Protein AF-A0A6P1W010-F1 (afdb_monomer_lite)

pLDDT: mean 90.69, std 9.87, range [39.09, 98.31]

Foldseek 3Di:
DPPDPPAAQAEWEWEWEDDPPLKIKTWTDDPQDIDIDIDNFPVVRVVVVLVVVQVCLVPVLCVPPVRVPYHSVSYDYDYAYEWEWEWEDDPPQWIKTWTDDPVDIDIDIGNAPVVRVVVVLVVVQVCLVPPQCVPRRSVRPHSVRYDYDYDYQLLRVCVNPVVDDLQQLCVLLVHDSVVSVCRNNVVDGDDPNSVVSSVVSVVVVVVVVVPDDDD

Organism: NCBI:txid2666025

Radius of gyration: 21.98 Å; chains: 1; bounding box: 56×29×75 Å

Sequence (215 aa):
MIAEPNIQTMQLAIVLEKDDTDEIAGSVETDSFLLSTVGHSTAEVTENLRLLITDFLEHEGRELDEWRYTSIENIRFTYEYELPIVIERDDSNEIAGSIQTDGFFLSTVAHTTDDVTENLRMLISDFLEHEGRELDEWKYASIENIRFTYEYDVTALFDVFDVLKINSIAELAGLNKSLLRQYASGVKNPSEDQAKKIEAAVHDLGKRLLQVTVA

Structure (mmCIF, N/CA/C/O back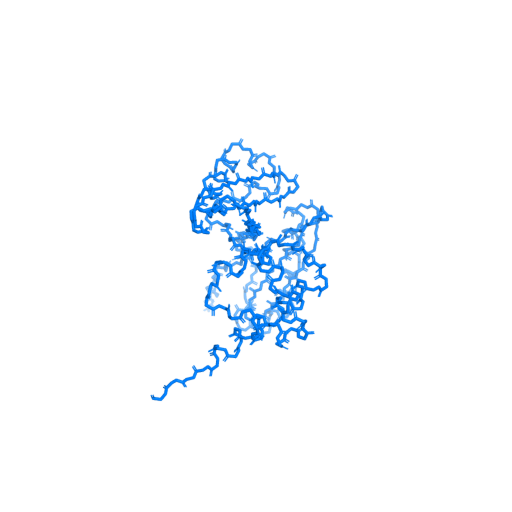bone):
data_AF-A0A6P1W010-F1
#
_entry.id   AF-A0A6P1W010-F1
#
loop_
_atom_site.group_PDB
_atom_site.id
_atom_site.type_symbol
_atom_site.label_atom_id
_atom_site.label_alt_id
_atom_site.label_comp_id
_atom_site.label_asym_id
_atom_site.label_entity_id
_atom_site.label_seq_id
_atom_site.pdbx_PDB_ins_code
_atom_site.Cartn_x
_atom_site.Cartn_y
_atom_site.Cartn_z
_atom_site.occupancy
_atom_site.B_iso_or_equiv
_atom_site.auth_seq_id
_atom_site.auth_comp_id
_atom_site.auth_asym_id
_atom_site.auth_atom_id
_atom_site.pdbx_PDB_model_num
ATOM 1 N N . MET A 1 1 ? 6.679 8.211 -51.936 1.00 39.09 1 MET A N 1
ATOM 2 C CA . MET A 1 1 ? 7.442 8.583 -50.731 1.00 39.09 1 MET A CA 1
ATOM 3 C C . MET A 1 1 ? 6.490 8.371 -49.572 1.00 39.09 1 MET A C 1
ATOM 5 O O . MET A 1 1 ? 5.578 9.168 -49.402 1.00 39.09 1 MET A O 1
ATOM 9 N N . ILE A 1 2 ? 6.562 7.198 -48.946 1.00 47.22 2 ILE A N 1
ATOM 10 C CA . ILE A 1 2 ? 5.744 6.880 -47.771 1.00 47.22 2 ILE A CA 1
ATOM 11 C C . ILE A 1 2 ? 6.380 7.691 -46.643 1.00 47.22 2 ILE A C 1
ATOM 13 O O . ILE A 1 2 ? 7.596 7.619 -46.486 1.00 47.22 2 ILE A O 1
ATOM 17 N N . ALA A 1 3 ? 5.608 8.547 -45.973 1.00 45.59 3 ALA A N 1
ATOM 18 C CA . ALA A 1 3 ? 6.109 9.267 -44.809 1.00 45.59 3 ALA A CA 1
ATOM 19 C C . ALA A 1 3 ? 6.616 8.230 -43.800 1.00 45.59 3 ALA A C 1
ATOM 21 O O . ALA A 1 3 ? 5.918 7.246 -43.551 1.00 45.59 3 ALA A O 1
ATOM 22 N N . GLU A 1 4 ? 7.830 8.412 -43.280 1.00 56.53 4 GLU A N 1
ATOM 23 C CA . GLU A 1 4 ? 8.295 7.596 -42.163 1.00 56.53 4 GLU A CA 1
ATOM 24 C C . GLU A 1 4 ? 7.257 7.726 -41.039 1.00 56.53 4 GLU A C 1
ATOM 26 O O . GLU A 1 4 ? 6.825 8.851 -40.751 1.00 56.53 4 GLU A O 1
ATOM 31 N N . PRO A 1 5 ? 6.768 6.608 -40.473 1.00 60.44 5 PRO A N 1
ATOM 32 C CA . PRO A 1 5 ? 5.827 6.678 -39.370 1.00 60.44 5 PRO A CA 1
ATOM 33 C C . PRO A 1 5 ? 6.463 7.522 -38.267 1.00 60.44 5 PRO A C 1
ATOM 35 O O . PRO A 1 5 ? 7.645 7.370 -37.976 1.00 60.44 5 PRO A O 1
ATOM 38 N N . ASN A 1 6 ? 5.699 8.454 -37.699 1.00 58.94 6 ASN A N 1
ATOM 39 C CA . ASN A 1 6 ? 6.160 9.256 -36.575 1.00 58.94 6 ASN A CA 1
ATOM 40 C C . ASN A 1 6 ? 6.403 8.301 -35.401 1.00 58.94 6 ASN A C 1
ATOM 42 O O . ASN A 1 6 ? 5.449 7.849 -34.771 1.00 58.94 6 ASN A O 1
ATOM 46 N N . ILE A 1 7 ? 7.662 7.921 -35.181 1.00 66.00 7 ILE A N 1
ATOM 47 C CA . ILE A 1 7 ? 8.037 6.966 -34.144 1.00 66.00 7 ILE A CA 1
ATOM 48 C C . ILE A 1 7 ? 7.982 7.709 -32.812 1.00 66.00 7 ILE A C 1
ATOM 50 O O . ILE A 1 7 ? 8.916 8.414 -32.429 1.00 66.00 7 ILE A O 1
ATOM 54 N N . GLN A 1 8 ? 6.838 7.613 -32.145 1.00 75.56 8 GLN A N 1
ATOM 55 C CA . GLN A 1 8 ? 6.631 8.229 -30.847 1.00 75.56 8 GLN A CA 1
ATOM 56 C C . GLN A 1 8 ? 7.389 7.434 -29.780 1.00 75.56 8 GLN A C 1
ATOM 58 O O . GLN A 1 8 ? 7.246 6.218 -29.677 1.00 75.56 8 GLN A O 1
ATOM 63 N N . THR A 1 9 ? 8.185 8.130 -28.968 1.00 85.38 9 THR A N 1
ATOM 64 C CA . THR A 1 9 ? 8.749 7.554 -27.744 1.00 85.38 9 THR A CA 1
ATOM 65 C C . THR A 1 9 ? 7.613 7.209 -26.785 1.00 85.38 9 THR A C 1
ATOM 67 O O . THR A 1 9 ? 6.801 8.082 -26.470 1.00 85.38 9 THR A O 1
ATOM 70 N N . MET A 1 10 ? 7.579 5.971 -26.295 1.00 88.88 10 MET A N 1
ATOM 71 C CA . MET A 1 10 ? 6.605 5.517 -25.299 1.00 88.88 10 MET A CA 1
ATOM 72 C C . MET A 1 10 ? 7.271 5.422 -23.928 1.00 88.88 10 MET A C 1
ATOM 74 O O . MET A 1 10 ? 8.423 4.999 -23.822 1.00 88.88 10 MET A O 1
ATOM 78 N N . GLN A 1 11 ? 6.560 5.841 -22.885 1.00 91.06 11 GLN A N 1
ATOM 79 C CA . GLN A 1 11 ? 6.990 5.657 -21.503 1.00 91.06 11 GLN A CA 1
ATOM 80 C C . GLN A 1 11 ? 6.239 4.474 -20.910 1.00 91.06 11 GLN A C 1
ATOM 82 O O . GLN A 1 11 ? 5.018 4.412 -21.027 1.00 91.06 11 GLN A O 1
ATOM 87 N N . LEU A 1 12 ? 6.976 3.549 -20.305 1.00 92.25 12 LEU A N 1
ATOM 88 C CA . LEU A 1 12 ? 6.415 2.424 -19.570 1.00 92.25 12 LEU A CA 1
ATOM 89 C C . LEU A 1 12 ? 6.917 2.491 -18.134 1.00 92.25 12 LEU A C 1
ATOM 91 O O . LEU A 1 12 ? 8.130 2.513 -17.911 1.00 92.25 12 LEU A O 1
ATOM 95 N N . ALA A 1 13 ? 5.984 2.530 -17.188 1.00 91.69 13 ALA A N 1
ATOM 96 C CA . ALA A 1 13 ? 6.296 2.421 -15.775 1.00 91.69 13 ALA A CA 1
ATOM 97 C C . ALA A 1 13 ? 6.539 0.953 -15.429 1.00 91.69 13 ALA A C 1
ATOM 99 O O . ALA A 1 13 ? 5.699 0.095 -15.698 1.00 91.69 13 ALA A O 1
ATOM 100 N N . ILE A 1 14 ? 7.711 0.682 -14.866 1.00 92.56 14 ILE A N 1
ATOM 101 C CA . ILE A 1 14 ? 8.008 -0.565 -14.180 1.00 92.56 14 ILE A CA 1
ATOM 102 C C . ILE A 1 14 ? 7.654 -0.344 -12.718 1.00 92.56 14 ILE A C 1
ATOM 104 O O . ILE A 1 14 ? 8.327 0.437 -12.041 1.00 92.56 14 ILE A O 1
ATOM 108 N N . VAL A 1 15 ? 6.619 -1.032 -12.252 1.00 90.81 15 VAL A N 1
ATOM 109 C CA . VAL A 1 15 ? 6.294 -1.099 -10.829 1.00 90.81 15 VAL A CA 1
ATOM 110 C C . VAL A 1 15 ? 7.162 -2.184 -10.214 1.00 90.81 15 VAL A C 1
ATOM 112 O O . VAL A 1 15 ? 7.142 -3.329 -10.673 1.00 90.81 15 VAL A O 1
ATOM 115 N N . LEU A 1 16 ? 7.954 -1.802 -9.220 1.00 88.25 16 LEU A N 1
ATOM 116 C CA . LEU A 1 16 ? 8.793 -2.687 -8.430 1.00 88.25 16 LEU A CA 1
ATOM 117 C C . LEU A 1 16 ? 8.148 -2.864 -7.058 1.00 88.25 16 LEU A C 1
ATOM 119 O O . LEU A 1 16 ? 7.996 -1.905 -6.297 1.00 88.25 16 LEU A O 1
ATOM 123 N N . GLU A 1 17 ? 7.795 -4.108 -6.765 1.00 84.12 17 GLU A N 1
ATOM 124 C CA . GLU A 1 17 ? 7.294 -4.555 -5.474 1.00 84.12 17 GLU A CA 1
ATOM 125 C C . GLU A 1 17 ? 8.347 -5.465 -4.850 1.00 84.12 17 GLU A C 1
ATOM 127 O O . GLU A 1 17 ? 8.961 -6.298 -5.525 1.00 84.12 17 GLU A O 1
ATOM 132 N N . LYS A 1 18 ? 8.561 -5.311 -3.550 1.00 70.38 18 LYS A N 1
ATOM 133 C CA . LYS A 1 18 ? 9.479 -6.160 -2.806 1.00 70.38 18 LYS A CA 1
ATOM 134 C C . LYS A 1 18 ? 8.787 -6.657 -1.552 1.00 70.38 18 LYS A C 1
ATOM 136 O O . LYS A 1 18 ? 8.204 -5.860 -0.819 1.00 70.38 18 LYS A O 1
ATOM 141 N N . ASP A 1 19 ? 8.844 -7.963 -1.343 1.00 61.72 19 ASP A N 1
ATOM 142 C CA . ASP A 1 19 ? 8.392 -8.608 -0.116 1.00 61.72 19 ASP A CA 1
ATOM 143 C C . ASP A 1 19 ? 9.600 -9.075 0.718 1.00 61.72 19 ASP A C 1
ATOM 145 O O . ASP A 1 19 ? 10.755 -8.849 0.355 1.00 61.72 19 ASP A O 1
ATOM 149 N N . ASP A 1 20 ? 9.342 -9.726 1.852 1.00 60.00 20 ASP A N 1
ATOM 150 C CA . ASP A 1 20 ? 10.374 -10.183 2.794 1.00 60.00 20 ASP A CA 1
ATOM 151 C C . ASP A 1 20 ? 11.272 -11.332 2.255 1.00 60.00 20 ASP A C 1
ATOM 153 O O . ASP A 1 20 ? 11.993 -11.961 3.037 1.00 60.00 20 ASP A O 1
ATOM 157 N N . THR A 1 21 ? 11.190 -11.706 0.967 1.00 59.31 21 THR A N 1
ATOM 158 C CA . THR A 1 21 ? 11.768 -12.960 0.436 1.00 59.31 21 THR A CA 1
ATOM 159 C C . THR A 1 21 ? 13.069 -12.825 -0.371 1.00 59.31 21 THR A C 1
ATOM 161 O O . THR A 1 21 ? 13.447 -13.779 -1.051 1.00 59.31 21 THR A O 1
ATOM 164 N N . ASP A 1 22 ? 13.803 -11.707 -0.272 1.00 71.19 22 ASP A N 1
ATOM 165 C CA . ASP A 1 22 ? 15.000 -11.388 -1.092 1.00 71.19 22 ASP A CA 1
ATOM 166 C C . ASP A 1 22 ? 14.726 -11.355 -2.626 1.00 71.19 22 ASP A C 1
ATOM 168 O O . ASP A 1 22 ? 15.652 -11.228 -3.438 1.00 71.19 22 ASP A O 1
ATOM 172 N N . GLU A 1 23 ? 13.466 -11.469 -3.059 1.00 83.44 23 GLU A N 1
ATOM 173 C CA . GLU A 1 23 ? 13.037 -11.362 -4.456 1.00 83.44 23 GLU A CA 1
ATOM 174 C C . GLU A 1 23 ? 12.399 -9.993 -4.724 1.00 83.44 23 GLU A C 1
ATOM 176 O O . GLU A 1 23 ? 11.711 -9.415 -3.887 1.00 83.44 23 GLU A O 1
ATOM 181 N N . ILE A 1 24 ? 12.627 -9.465 -5.925 1.00 86.12 24 ILE A N 1
ATOM 182 C CA . ILE A 1 24 ? 11.994 -8.247 -6.427 1.00 86.12 24 ILE A CA 1
ATOM 183 C C . ILE A 1 24 ? 11.013 -8.665 -7.514 1.00 86.12 24 ILE A C 1
ATOM 185 O O . ILE A 1 24 ? 11.415 -9.200 -8.554 1.00 86.12 24 ILE A O 1
ATOM 189 N N . ALA A 1 25 ? 9.731 -8.401 -7.286 1.00 90.56 25 ALA A N 1
ATOM 190 C CA . ALA A 1 25 ? 8.709 -8.503 -8.308 1.00 90.56 25 ALA A CA 1
ATOM 191 C C . ALA A 1 25 ? 8.705 -7.219 -9.143 1.00 90.56 25 ALA A C 1
ATOM 193 O O . ALA A 1 25 ? 8.744 -6.106 -8.624 1.00 90.56 25 ALA A O 1
ATOM 194 N N . GLY A 1 26 ? 8.675 -7.373 -10.461 1.00 93.00 26 GLY A N 1
ATOM 195 C CA . GLY A 1 26 ? 8.537 -6.263 -11.390 1.00 93.00 26 GLY A CA 1
ATOM 196 C C . GLY A 1 26 ? 7.385 -6.498 -12.337 1.00 93.00 26 GLY A C 1
ATOM 197 O O . GLY A 1 26 ? 7.198 -7.612 -12.835 1.00 93.00 26 GLY A O 1
ATOM 198 N N . SER A 1 27 ? 6.643 -5.439 -12.630 1.00 95.62 27 SER A N 1
ATOM 199 C CA . SER A 1 27 ? 5.557 -5.493 -13.595 1.00 95.62 27 SER A CA 1
ATOM 200 C C . SER A 1 27 ? 5.511 -4.260 -14.486 1.00 95.62 27 SER A C 1
ATOM 202 O O . SER A 1 27 ? 5.982 -3.184 -14.122 1.00 95.62 27 SER A O 1
ATOM 204 N N . VAL A 1 28 ? 4.950 -4.441 -15.678 1.00 96.00 28 VAL A N 1
ATOM 205 C CA . VAL A 1 28 ? 4.519 -3.362 -16.564 1.00 96.00 28 VAL A CA 1
ATOM 206 C C . VAL A 1 28 ? 3.074 -3.633 -16.936 1.00 96.00 28 VAL A C 1
ATOM 208 O O . VAL A 1 28 ? 2.772 -4.660 -17.552 1.00 96.00 28 VAL A O 1
ATOM 211 N N . GLU A 1 29 ? 2.198 -2.701 -16.583 1.00 95.25 29 GLU A N 1
ATOM 212 C CA . GLU A 1 29 ? 0.776 -2.745 -16.906 1.00 95.25 29 GLU A CA 1
ATOM 213 C C . GLU A 1 29 ? 0.410 -1.606 -17.862 1.00 95.25 29 GLU A C 1
ATOM 215 O O . GLU A 1 29 ? 0.809 -0.454 -17.688 1.00 95.25 29 GLU A O 1
ATOM 220 N N . THR A 1 30 ? -0.353 -1.943 -18.896 1.00 92.38 30 THR A N 1
ATOM 221 C CA . THR A 1 30 ? -0.958 -1.007 -19.846 1.00 92.38 30 THR A CA 1
ATOM 222 C C . THR A 1 30 ? -2.394 -1.445 -20.131 1.00 92.38 30 THR A C 1
ATOM 224 O O . THR A 1 30 ? -2.780 -2.570 -19.819 1.00 92.38 30 THR A O 1
ATOM 227 N N . ASP A 1 31 ? -3.163 -0.617 -20.842 1.00 90.75 3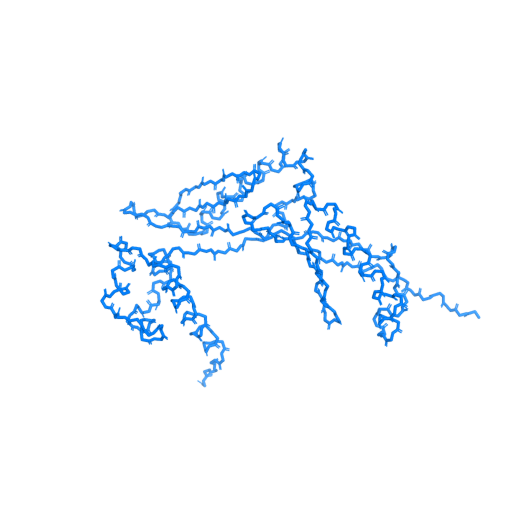1 ASP A N 1
ATOM 228 C CA . ASP A 1 31 ? -4.490 -1.012 -21.343 1.00 90.75 31 ASP A CA 1
ATOM 229 C C . ASP A 1 31 ? -4.441 -2.232 -22.290 1.00 90.75 31 ASP A C 1
ATOM 231 O O . ASP A 1 31 ? -5.459 -2.886 -22.522 1.00 90.75 31 ASP A O 1
ATOM 235 N N . SER A 1 32 ? -3.268 -2.528 -22.866 1.00 92.00 32 SER A N 1
ATOM 236 C CA . SER A 1 32 ? -3.079 -3.574 -23.877 1.00 92.00 32 SER A CA 1
ATOM 237 C C . SER A 1 32 ? -2.489 -4.874 -23.329 1.00 92.00 32 SER A C 1
ATOM 239 O O . SER A 1 32 ? -2.737 -5.936 -23.899 1.00 92.00 32 SER A O 1
ATOM 241 N N . PHE A 1 33 ? -1.685 -4.812 -22.267 1.00 93.12 33 PHE A N 1
ATOM 242 C CA . PHE A 1 33 ? -0.980 -5.972 -21.724 1.00 93.12 33 PHE A CA 1
ATOM 243 C C . PHE A 1 33 ? -0.563 -5.766 -20.267 1.00 93.12 33 PHE A C 1
ATOM 245 O O . PHE A 1 33 ? -0.329 -4.642 -19.826 1.00 93.12 33 PHE A O 1
ATOM 252 N N . LEU A 1 34 ? -0.382 -6.886 -19.570 1.00 96.31 34 LEU A N 1
ATOM 253 C CA . LEU A 1 34 ? 0.272 -6.973 -18.271 1.00 96.31 34 LEU A CA 1
ATOM 254 C C . LEU A 1 34 ? 1.395 -8.004 -18.378 1.00 96.31 34 LEU A C 1
ATOM 256 O O . LEU A 1 34 ? 1.145 -9.165 -18.709 1.00 96.31 34 LEU A O 1
ATOM 260 N N . LEU A 1 35 ? 2.622 -7.579 -18.101 1.00 97.25 35 LEU A N 1
ATOM 261 C CA . LEU A 1 35 ? 3.796 -8.445 -18.051 1.00 97.25 35 LEU A CA 1
ATOM 262 C C . LEU A 1 35 ? 4.424 -8.333 -16.669 1.00 97.25 35 LEU A C 1
ATOM 264 O O . LEU A 1 35 ? 4.544 -7.234 -16.134 1.00 97.25 35 LEU A O 1
ATOM 268 N N . SER A 1 36 ? 4.846 -9.459 -16.103 1.00 96.62 36 SER A N 1
ATOM 269 C CA . SER A 1 36 ? 5.528 -9.490 -14.814 1.00 96.62 36 SER A CA 1
ATOM 270 C C . SER A 1 36 ? 6.652 -10.518 -14.788 1.00 96.62 36 SER A C 1
ATOM 272 O O . SER A 1 36 ? 6.673 -11.480 -15.560 1.00 96.62 36 SER A O 1
ATOM 274 N N . THR A 1 37 ? 7.613 -10.287 -13.901 1.00 96.56 37 THR A N 1
ATOM 275 C CA . THR A 1 37 ? 8.742 -11.178 -13.632 1.00 96.56 37 THR A CA 1
ATOM 276 C C . THR A 1 37 ? 9.187 -11.004 -12.186 1.00 96.56 37 THR A C 1
ATOM 278 O O . THR A 1 37 ? 8.897 -9.990 -11.558 1.00 96.56 37 THR A O 1
ATOM 281 N N . VAL A 1 38 ? 9.940 -11.974 -11.683 1.00 93.19 38 VAL A N 1
ATOM 282 C CA . VAL A 1 38 ? 10.708 -11.855 -10.441 1.00 93.19 38 VAL A CA 1
ATOM 283 C C . VAL A 1 38 ? 12.203 -11.923 -10.752 1.00 93.19 38 VAL A C 1
ATOM 285 O O . VAL A 1 38 ? 12.592 -12.404 -11.824 1.00 93.19 38 VAL A O 1
ATOM 288 N N . GLY A 1 39 ? 13.032 -11.411 -9.852 1.00 91.19 39 GLY A N 1
ATOM 289 C CA . GLY A 1 39 ? 14.489 -11.492 -9.928 1.00 91.19 39 GLY A CA 1
ATOM 290 C C . GLY A 1 39 ? 15.136 -11.080 -8.610 1.00 91.19 39 GLY A C 1
ATOM 291 O O . GLY A 1 39 ? 14.445 -10.697 -7.672 1.00 91.19 39 GLY A O 1
ATOM 292 N N . HIS A 1 40 ? 16.464 -11.123 -8.540 1.00 87.00 40 HIS A N 1
ATOM 293 C CA . HIS A 1 40 ? 17.217 -10.802 -7.318 1.00 87.00 40 HIS A CA 1
ATOM 294 C C . HIS A 1 40 ? 17.856 -9.406 -7.353 1.00 87.00 40 HIS A C 1
ATOM 296 O O . HIS A 1 40 ? 18.605 -9.027 -6.455 1.00 87.00 40 HIS A O 1
ATOM 302 N N . SER A 1 41 ? 17.614 -8.632 -8.416 1.00 85.12 41 SER A N 1
ATOM 303 C CA . SER A 1 41 ? 18.049 -7.238 -8.522 1.00 85.12 41 SER A CA 1
ATOM 304 C C . SER A 1 41 ? 17.164 -6.446 -9.481 1.00 85.12 41 SER A C 1
ATOM 306 O O . SER A 1 41 ? 16.635 -6.994 -10.451 1.00 85.12 41 SER A O 1
ATOM 308 N N . THR A 1 42 ? 17.080 -5.128 -9.283 1.00 86.06 42 THR A N 1
ATOM 309 C CA . THR A 1 42 ? 16.367 -4.222 -10.198 1.00 86.06 42 THR A CA 1
ATOM 310 C C . THR A 1 42 ? 16.894 -4.327 -11.631 1.00 86.06 42 THR A C 1
ATOM 312 O O . THR A 1 42 ? 16.113 -4.289 -12.580 1.00 86.06 42 THR A O 1
ATOM 315 N N . ALA A 1 43 ? 18.206 -4.510 -11.815 1.00 86.75 43 ALA A N 1
ATOM 316 C CA . ALA A 1 43 ? 18.810 -4.672 -13.138 1.00 86.75 43 ALA A CA 1
ATOM 317 C C . ALA A 1 43 ? 18.354 -5.965 -13.836 1.00 86.75 43 ALA A C 1
ATOM 319 O O . ALA A 1 43 ? 18.027 -5.939 -15.022 1.00 86.75 43 ALA A O 1
ATOM 320 N N . GLU A 1 44 ? 18.302 -7.077 -13.100 1.00 91.25 44 GLU A N 1
ATOM 321 C CA . GLU A 1 44 ? 17.814 -8.361 -13.609 1.00 91.25 44 GLU A CA 1
ATOM 322 C C . GLU A 1 44 ? 16.330 -8.289 -13.978 1.00 91.25 44 GLU A C 1
ATOM 324 O O . GLU A 1 44 ? 15.960 -8.641 -15.097 1.00 91.25 44 GLU A O 1
ATOM 329 N N . VAL A 1 45 ? 15.494 -7.764 -13.078 1.00 92.50 45 VAL A N 1
ATOM 330 C CA . VAL A 1 45 ? 14.055 -7.576 -13.315 1.00 92.50 45 VAL A CA 1
ATOM 331 C C . VAL A 1 45 ? 13.813 -6.691 -14.539 1.00 92.50 45 VAL A C 1
ATOM 333 O O . VAL A 1 45 ? 13.000 -7.027 -15.399 1.00 92.50 45 VAL A O 1
ATOM 336 N N . THR A 1 46 ? 14.567 -5.597 -14.666 1.00 91.56 46 THR A N 1
ATOM 337 C CA . THR A 1 46 ? 14.468 -4.683 -15.812 1.00 91.56 46 THR A CA 1
ATOM 338 C C . THR A 1 46 ? 14.837 -5.374 -17.122 1.00 91.56 46 THR A C 1
ATOM 340 O O . THR A 1 46 ? 14.124 -5.208 -18.111 1.00 91.56 46 THR A O 1
ATOM 343 N N . GLU A 1 47 ? 15.916 -6.163 -17.162 1.00 93.69 47 GLU A N 1
ATOM 344 C CA . GLU A 1 47 ? 16.297 -6.876 -18.389 1.00 93.69 47 GLU A CA 1
ATOM 345 C C . GLU A 1 47 ? 15.286 -7.973 -18.738 1.00 93.69 47 GLU A C 1
ATOM 347 O O . GLU A 1 47 ? 14.905 -8.102 -19.903 1.00 93.69 47 GLU A O 1
ATOM 352 N N . ASN A 1 48 ? 14.777 -8.706 -17.745 1.00 96.25 48 ASN A N 1
ATOM 353 C CA . ASN A 1 48 ? 13.726 -9.703 -17.949 1.00 96.25 48 ASN A CA 1
ATOM 354 C C . ASN A 1 48 ? 12.458 -9.062 -18.539 1.00 96.25 48 ASN A C 1
ATOM 356 O O . ASN A 1 48 ? 11.938 -9.545 -19.547 1.00 96.25 48 ASN A O 1
ATOM 360 N N . LEU A 1 49 ? 12.003 -7.930 -17.991 1.00 96.38 49 LEU A N 1
ATOM 361 C CA . LEU A 1 49 ? 10.877 -7.171 -18.549 1.00 96.38 49 LEU A CA 1
ATOM 362 C C . LEU A 1 49 ? 11.182 -6.640 -19.952 1.00 96.38 49 LEU A C 1
ATOM 364 O O . LEU A 1 49 ? 10.325 -6.707 -20.831 1.00 96.38 49 LEU A O 1
ATOM 368 N N . ARG A 1 50 ? 12.407 -6.167 -20.211 1.00 95.62 50 ARG A N 1
ATOM 369 C CA . ARG A 1 50 ? 12.825 -5.715 -21.547 1.00 9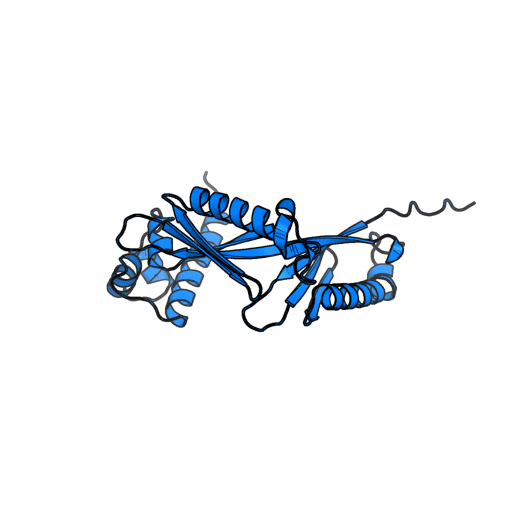5.62 50 ARG A CA 1
ATOM 370 C C . ARG A 1 50 ? 12.713 -6.836 -22.581 1.00 95.62 50 ARG A C 1
ATOM 372 O O . ARG A 1 50 ? 12.263 -6.580 -23.700 1.00 95.62 50 ARG A O 1
ATOM 379 N N . LEU A 1 51 ? 13.091 -8.063 -22.217 1.00 97.06 51 LEU A N 1
ATOM 380 C CA . LEU A 1 51 ? 12.959 -9.244 -23.074 1.00 97.06 51 LEU A CA 1
ATOM 381 C C . LEU A 1 51 ? 11.489 -9.600 -23.323 1.00 97.06 51 LEU A C 1
ATOM 383 O O . LEU A 1 51 ? 11.112 -9.783 -24.479 1.00 97.06 51 LEU A O 1
ATOM 387 N N . LEU A 1 52 ? 10.655 -9.624 -22.279 1.00 97.50 52 LEU A N 1
ATOM 388 C CA . LEU A 1 52 ? 9.216 -9.897 -22.406 1.00 97.50 52 LEU A CA 1
ATOM 389 C C . LEU A 1 52 ? 8.507 -8.856 -23.286 1.00 97.50 52 LEU A C 1
ATOM 391 O O . LEU A 1 52 ? 7.717 -9.207 -24.158 1.00 97.50 52 LEU A O 1
ATOM 395 N N . ILE A 1 53 ? 8.828 -7.573 -23.112 1.00 96.69 53 ILE A N 1
ATOM 396 C CA . ILE A 1 53 ? 8.267 -6.488 -23.927 1.00 96.69 53 ILE A CA 1
ATOM 397 C C . ILE A 1 53 ? 8.757 -6.589 -25.370 1.00 96.69 53 ILE A C 1
ATOM 399 O O . ILE A 1 53 ? 7.986 -6.356 -26.295 1.00 96.69 53 ILE A O 1
ATOM 403 N N . THR A 1 54 ? 10.025 -6.942 -25.587 1.00 96.38 54 THR A N 1
ATOM 404 C CA . THR A 1 54 ? 10.548 -7.155 -26.944 1.00 96.38 54 THR A CA 1
ATOM 405 C C . THR A 1 54 ? 9.775 -8.266 -27.648 1.00 96.38 54 THR A C 1
ATOM 407 O O . THR A 1 54 ? 9.318 -8.057 -28.771 1.00 96.38 54 THR A O 1
ATOM 410 N N . ASP A 1 55 ? 9.558 -9.398 -26.974 1.00 97.31 55 ASP A N 1
ATOM 411 C CA . ASP A 1 55 ? 8.772 -10.511 -27.513 1.00 97.31 55 ASP A CA 1
ATOM 412 C C . ASP A 1 55 ? 7.330 -10.087 -27.835 1.00 97.31 55 ASP A C 1
ATOM 414 O O . ASP A 1 55 ? 6.847 -10.329 -28.944 1.00 97.31 55 ASP A O 1
ATOM 418 N N . PHE A 1 56 ? 6.679 -9.347 -26.930 1.00 96.19 56 PHE A N 1
ATOM 419 C CA . PHE A 1 56 ? 5.355 -8.768 -27.170 1.00 96.19 56 PHE A CA 1
ATOM 420 C C . PHE A 1 56 ? 5.331 -7.862 -28.412 1.00 96.19 56 PHE A C 1
ATOM 422 O O . PHE A 1 56 ? 4.486 -8.041 -29.291 1.00 96.19 56 PHE A O 1
ATOM 429 N N . LEU A 1 57 ? 6.262 -6.908 -28.526 1.00 94.31 57 LEU A N 1
ATOM 430 C CA . LEU A 1 57 ? 6.329 -5.962 -29.649 1.00 94.31 57 LEU A CA 1
ATOM 431 C C . LEU A 1 57 ? 6.598 -6.648 -30.993 1.00 94.31 57 LEU A C 1
ATOM 433 O O . LEU A 1 57 ? 6.180 -6.153 -32.043 1.00 94.31 57 LEU A O 1
ATOM 437 N N . GLU A 1 58 ? 7.335 -7.757 -30.988 1.00 94.50 58 GLU A N 1
ATOM 438 C CA . GLU A 1 58 ? 7.645 -8.526 -32.193 1.00 94.50 58 GLU A CA 1
ATOM 439 C C . GLU A 1 58 ? 6.487 -9.422 -32.643 1.00 94.50 58 GLU A C 1
ATOM 441 O O . GLU A 1 58 ? 6.390 -9.712 -33.839 1.00 94.50 58 GLU A O 1
ATOM 446 N N . HIS A 1 59 ? 5.574 -9.768 -31.732 1.00 94.62 59 HIS A N 1
ATOM 447 C CA . HIS A 1 59 ? 4.439 -10.650 -31.987 1.00 94.62 59 HIS A CA 1
ATOM 448 C C . HIS A 1 59 ? 3.099 -9.926 -31.790 1.00 94.62 59 HIS A C 1
ATOM 450 O O . HIS A 1 59 ? 2.621 -9.256 -32.705 1.00 94.62 59 HIS A O 1
ATOM 456 N N . GLU A 1 60 ? 2.480 -10.051 -30.615 1.00 94.75 60 GLU A N 1
ATOM 457 C CA . GLU A 1 60 ? 1.114 -9.582 -30.333 1.00 94.75 60 GLU A CA 1
ATOM 458 C C . GLU A 1 60 ? 0.935 -8.076 -30.577 1.00 94.75 60 GLU A C 1
ATOM 460 O O . GLU A 1 60 ? -0.061 -7.648 -31.167 1.00 94.75 60 GLU A O 1
ATOM 465 N N . GLY A 1 61 ? 1.941 -7.270 -30.235 1.00 89.62 61 GLY A N 1
ATOM 466 C CA . GLY A 1 61 ? 1.939 -5.825 -30.443 1.00 89.62 61 GLY A CA 1
ATOM 467 C C . GLY A 1 61 ? 1.842 -5.408 -31.915 1.00 89.62 61 GLY A C 1
ATOM 468 O O . GLY A 1 61 ? 1.343 -4.322 -32.208 1.00 89.62 61 GLY A O 1
ATOM 469 N N . ARG A 1 62 ? 2.235 -6.262 -32.874 1.00 91.69 62 ARG A N 1
ATOM 470 C CA . ARG A 1 62 ? 2.112 -5.970 -34.321 1.00 91.69 62 ARG A CA 1
ATOM 471 C C . ARG A 1 62 ? 0.664 -5.900 -34.802 1.00 91.69 62 ARG A C 1
ATOM 473 O O . ARG A 1 62 ? 0.381 -5.237 -35.809 1.00 91.69 62 ARG A O 1
ATOM 480 N N . GLU A 1 63 ? -0.241 -6.553 -34.083 1.00 93.12 63 GLU A N 1
ATOM 481 C CA . GLU A 1 63 ? -1.672 -6.570 -34.387 1.00 93.12 63 GLU A CA 1
ATOM 482 C C . GLU A 1 63 ? -2.425 -5.381 -33.770 1.00 93.12 63 GLU A C 1
ATOM 484 O O . GLU A 1 63 ? -3.541 -5.078 -34.195 1.00 93.12 63 GLU A O 1
ATOM 489 N N . LEU A 1 64 ? -1.811 -4.662 -32.825 1.00 90.19 64 LEU A N 1
ATOM 490 C CA . LEU A 1 64 ? -2.411 -3.523 -32.132 1.00 90.19 64 LEU A CA 1
ATOM 491 C C . LEU A 1 64 ? -1.960 -2.206 -32.769 1.00 90.19 64 LEU A C 1
ATOM 493 O O . LEU A 1 64 ? -0.766 -1.935 -32.864 1.00 90.19 64 LEU A O 1
ATOM 497 N N . ASP A 1 65 ? -2.904 -1.356 -33.184 1.00 89.00 65 ASP A N 1
ATOM 498 C CA . ASP A 1 65 ? -2.588 -0.101 -33.887 1.00 89.00 65 ASP A CA 1
ATOM 499 C C . ASP A 1 65 ? -1.658 0.826 -33.084 1.00 89.00 65 ASP A C 1
ATOM 501 O O . ASP A 1 65 ? -0.811 1.496 -33.675 1.00 89.00 65 ASP A O 1
ATOM 505 N N . GLU A 1 66 ? -1.780 0.823 -31.753 1.00 88.94 66 GLU A N 1
ATOM 506 C CA . GLU A 1 66 ? -0.914 1.571 -30.833 1.00 88.94 66 GLU A CA 1
ATOM 507 C C . GLU A 1 66 ? 0.546 1.086 -30.865 1.00 88.94 66 GLU A C 1
ATOM 509 O O . GLU A 1 66 ? 1.470 1.897 -30.865 1.00 88.94 66 GLU A O 1
ATOM 514 N N . TRP A 1 67 ? 0.762 -0.230 -30.938 1.00 90.94 67 TRP A N 1
ATOM 515 C CA . TRP A 1 67 ? 2.074 -0.860 -30.745 1.00 90.94 67 TRP A CA 1
ATOM 516 C C . TRP A 1 67 ? 2.740 -1.306 -32.049 1.00 90.94 67 TRP A C 1
ATOM 518 O O . TRP A 1 67 ? 3.942 -1.577 -32.072 1.00 90.94 67 TRP A O 1
ATOM 528 N N . ARG A 1 68 ? 1.991 -1.337 -33.160 1.00 89.50 68 ARG A N 1
ATOM 529 C CA . ARG A 1 68 ? 2.392 -1.974 -34.425 1.00 89.50 68 ARG A CA 1
ATOM 530 C C . ARG A 1 68 ? 3.757 -1.537 -34.947 1.00 89.50 68 ARG A C 1
ATOM 532 O O . ARG A 1 68 ? 4.473 -2.345 -35.547 1.00 89.50 68 ARG A O 1
ATOM 539 N N . TYR A 1 69 ? 4.111 -0.270 -34.754 1.00 88.81 69 TYR A N 1
ATOM 540 C CA . TYR A 1 69 ? 5.354 0.324 -35.257 1.00 88.81 69 TYR A CA 1
ATOM 541 C C . TYR A 1 69 ? 6.367 0.650 -34.156 1.00 88.81 69 TYR A C 1
ATOM 543 O O . TYR A 1 69 ? 7.435 1.185 -34.455 1.00 88.81 69 TYR A O 1
ATOM 551 N N . THR A 1 70 ? 6.060 0.309 -32.908 1.00 89.00 70 THR A N 1
ATOM 552 C CA . THR A 1 70 ? 6.945 0.545 -31.771 1.00 89.00 70 THR A CA 1
ATOM 553 C C . THR A 1 70 ? 8.098 -0.457 -31.789 1.00 89.00 70 THR A C 1
ATOM 555 O O . THR A 1 70 ? 7.965 -1.605 -32.218 1.00 89.00 70 THR A O 1
ATOM 558 N N . SER A 1 71 ? 9.270 -0.008 -31.348 1.00 89.94 71 SER A N 1
ATOM 559 C CA . SER A 1 71 ? 10.415 -0.875 -31.069 1.00 89.94 71 SER A CA 1
ATOM 560 C C . SER A 1 71 ? 10.938 -0.585 -29.671 1.00 89.94 71 SER A C 1
ATOM 562 O O . SER A 1 71 ? 10.734 0.513 -29.149 1.00 89.94 71 SER A O 1
ATOM 564 N N . ILE A 1 72 ? 11.647 -1.551 -29.090 1.00 91.25 72 ILE A N 1
ATOM 565 C CA . ILE A 1 72 ? 12.181 -1.437 -27.730 1.00 91.25 72 ILE A CA 1
ATOM 566 C C . ILE A 1 72 ? 13.098 -0.215 -27.549 1.00 91.25 72 ILE A C 1
ATOM 568 O O . ILE A 1 72 ? 13.077 0.424 -26.506 1.00 91.25 72 ILE A O 1
ATOM 572 N N . GLU A 1 73 ? 13.817 0.199 -28.597 1.00 91.19 73 GLU A N 1
ATOM 573 C CA . GLU A 1 73 ? 14.682 1.392 -28.589 1.00 91.19 73 GLU A CA 1
ATOM 574 C C . GLU A 1 73 ? 13.908 2.711 -28.387 1.00 91.19 73 GLU A C 1
ATOM 576 O O . GLU A 1 73 ? 14.466 3.728 -27.953 1.00 91.19 73 GLU A O 1
ATOM 581 N N . ASN A 1 74 ? 12.607 2.701 -28.684 1.00 90.38 74 ASN A N 1
ATOM 582 C CA . ASN A 1 74 ? 11.700 3.835 -28.503 1.00 90.38 74 ASN A CA 1
ATOM 583 C C . ASN A 1 74 ? 10.940 3.779 -27.177 1.00 90.38 74 ASN A C 1
ATOM 585 O O . ASN A 1 74 ? 10.160 4.685 -26.885 1.00 90.38 74 ASN A O 1
ATOM 589 N N . ILE A 1 75 ? 11.176 2.751 -26.365 1.00 91.38 75 ILE A N 1
ATOM 590 C CA . ILE A 1 75 ? 10.630 2.668 -25.019 1.00 91.38 75 ILE A CA 1
ATOM 591 C C . ILE A 1 75 ? 11.588 3.364 -24.056 1.00 91.38 75 ILE A C 1
ATOM 593 O O . ILE A 1 75 ? 12.818 3.286 -24.155 1.00 91.38 75 ILE A O 1
ATOM 597 N N . ARG A 1 76 ? 11.013 4.126 -23.134 1.00 91.62 76 ARG A N 1
ATOM 598 C CA . ARG A 1 76 ? 11.699 4.685 -21.976 1.00 91.62 76 ARG A CA 1
ATOM 599 C C . ARG A 1 76 ? 11.051 4.094 -20.740 1.00 91.62 76 ARG A C 1
ATOM 601 O O . ARG A 1 76 ? 9.861 4.293 -20.523 1.00 91.62 76 ARG A O 1
ATOM 608 N N . PHE A 1 77 ? 11.841 3.378 -19.955 1.00 90.06 77 PHE A N 1
ATOM 609 C CA . PHE A 1 77 ? 11.387 2.872 -18.672 1.00 90.06 77 PHE A CA 1
ATOM 610 C C . PHE A 1 77 ? 11.453 3.977 -17.625 1.00 90.06 77 PHE A C 1
ATOM 612 O O . PHE A 1 77 ? 12.466 4.673 -17.505 1.00 90.06 77 PHE A O 1
ATOM 619 N N . THR A 1 78 ? 10.363 4.128 -16.888 1.00 89.25 78 THR A N 1
ATOM 620 C CA . THR A 1 78 ? 10.329 4.817 -15.600 1.00 89.25 78 THR A CA 1
ATOM 621 C C . THR A 1 78 ? 10.180 3.763 -14.512 1.00 89.25 78 THR A C 1
ATOM 623 O O . THR A 1 78 ? 9.638 2.694 -14.767 1.00 89.25 78 THR A O 1
ATOM 626 N N . TYR A 1 79 ? 10.687 4.042 -13.316 1.00 87.56 79 TYR A N 1
ATOM 627 C CA . TYR A 1 79 ? 10.596 3.122 -12.184 1.00 87.56 79 TYR A CA 1
ATOM 628 C C . TYR A 1 79 ? 9.644 3.710 -11.159 1.00 87.56 79 TYR A C 1
ATOM 630 O O . TYR A 1 79 ? 9.767 4.895 -10.841 1.00 87.56 79 TYR A O 1
ATOM 638 N N . GLU A 1 80 ? 8.730 2.892 -10.667 1.00 89.50 80 GLU A N 1
ATOM 639 C CA . GLU A 1 80 ? 7.855 3.191 -9.543 1.00 89.50 80 GLU A CA 1
ATOM 640 C C . GLU A 1 80 ? 8.113 2.147 -8.462 1.00 89.50 80 GLU A C 1
ATOM 642 O O . GLU A 1 80 ? 8.205 0.957 -8.750 1.00 89.50 80 GLU A O 1
ATOM 647 N N . TYR A 1 81 ? 8.276 2.602 -7.228 1.00 88.12 81 TYR A N 1
ATOM 648 C CA . TYR A 1 81 ? 8.532 1.751 -6.073 1.00 88.12 81 TYR A CA 1
ATOM 649 C C . TYR A 1 81 ? 7.330 1.835 -5.146 1.00 88.12 81 TYR A C 1
ATOM 651 O O . TYR A 1 81 ? 6.954 2.941 -4.747 1.00 88.12 81 TYR A O 1
ATOM 659 N N . GLU A 1 82 ? 6.751 0.698 -4.777 1.00 89.88 82 GLU A N 1
ATOM 660 C CA . GLU A 1 82 ? 5.714 0.658 -3.747 1.00 89.88 82 GLU A CA 1
ATOM 661 C C . GLU A 1 82 ? 6.326 0.275 -2.404 1.00 89.88 82 GLU A C 1
ATOM 663 O O . GLU A 1 82 ? 6.919 -0.793 -2.271 1.00 89.88 82 GLU A O 1
ATOM 668 N N . LEU A 1 83 ? 6.199 1.158 -1.409 1.00 91.25 83 LEU A N 1
ATOM 669 C CA . LEU A 1 83 ? 6.687 0.903 -0.054 1.00 91.25 83 LEU A CA 1
ATOM 670 C C . LEU A 1 83 ? 5.534 0.922 0.948 1.00 91.25 83 LEU A C 1
ATOM 672 O O . LEU A 1 83 ? 4.914 1.981 1.119 1.00 91.25 83 LEU A O 1
ATOM 676 N N . PRO A 1 84 ? 5.261 -0.204 1.631 1.00 93.31 84 PRO A N 1
ATOM 677 C CA . PRO A 1 84 ? 4.263 -0.239 2.681 1.00 93.31 84 PRO A CA 1
ATOM 678 C C . PRO A 1 84 ? 4.776 0.503 3.909 1.00 93.31 84 PRO A C 1
ATOM 680 O O . PRO A 1 84 ? 5.828 0.194 4.470 1.00 93.31 84 PRO A O 1
ATOM 683 N N . ILE A 1 85 ? 4.003 1.497 4.336 1.00 96.38 85 ILE A N 1
ATOM 684 C CA . ILE A 1 85 ? 4.120 2.075 5.664 1.00 96.38 85 ILE A CA 1
ATOM 685 C C . ILE A 1 85 ? 3.239 1.249 6.590 1.00 96.38 85 ILE A C 1
ATOM 687 O O . ILE A 1 85 ? 2.011 1.273 6.474 1.00 96.38 85 ILE A O 1
ATOM 691 N N . VAL A 1 86 ? 3.868 0.562 7.537 1.00 96.19 86 VAL A N 1
ATOM 692 C CA . VAL A 1 86 ? 3.164 -0.106 8.628 1.00 96.19 86 VAL A CA 1
ATOM 693 C C . VAL A 1 86 ? 2.832 0.943 9.678 1.00 96.19 86 VAL A C 1
ATOM 695 O O . VAL A 1 86 ? 3.720 1.550 10.273 1.00 96.19 86 VAL A O 1
ATOM 698 N N . ILE A 1 87 ? 1.542 1.182 9.872 1.00 96.50 87 ILE A N 1
ATOM 699 C CA . ILE A 1 87 ? 0.979 2.112 10.838 1.00 96.50 87 ILE A CA 1
ATOM 700 C C . ILE A 1 87 ? 0.518 1.324 12.060 1.00 96.50 87 ILE A C 1
ATOM 702 O O . ILE A 1 87 ? -0.402 0.501 11.988 1.00 96.50 87 ILE A O 1
ATOM 706 N N . GLU A 1 88 ? 1.124 1.639 13.196 1.00 94.12 88 GLU A N 1
ATOM 707 C CA . GLU A 1 88 ? 0.832 1.016 14.479 1.00 94.12 88 GLU A CA 1
ATOM 708 C C . GLU A 1 88 ? 0.374 2.055 15.496 1.00 94.12 88 GLU A C 1
ATOM 710 O O . GLU A 1 88 ? 0.738 3.237 15.435 1.00 94.12 88 GLU A O 1
ATOM 715 N N . ARG A 1 89 ? -0.423 1.605 16.465 1.00 86.38 89 ARG A N 1
ATOM 716 C CA . ARG A 1 89 ? -0.823 2.448 17.590 1.00 86.38 89 ARG A CA 1
ATOM 717 C C . ARG A 1 89 ? -0.513 1.782 18.917 1.00 86.38 89 ARG A C 1
ATOM 719 O O . ARG A 1 89 ? -0.942 0.658 19.172 1.00 86.38 89 ARG A O 1
ATOM 726 N N . ASP A 1 90 ? 0.159 2.529 19.787 1.00 71.94 90 ASP A N 1
ATOM 727 C CA . ASP A 1 90 ? 0.429 2.131 21.164 1.00 71.94 90 ASP A CA 1
ATOM 728 C C . ASP A 1 90 ? -0.450 2.896 22.177 1.00 71.94 90 ASP A C 1
ATOM 730 O O . ASP A 1 90 ? -1.296 3.730 21.832 1.00 71.94 90 ASP A O 1
ATOM 734 N N . ASP A 1 91 ? -0.252 2.606 23.465 1.00 69.94 91 ASP A N 1
ATOM 735 C CA . ASP A 1 91 ? -0.988 3.234 24.569 1.00 69.94 91 ASP A CA 1
ATOM 736 C C . ASP A 1 91 ? -0.680 4.743 24.739 1.00 69.94 91 ASP A C 1
ATOM 738 O O . ASP A 1 91 ? -1.318 5.415 25.558 1.00 69.94 91 ASP A O 1
ATOM 742 N N . SER A 1 92 ? 0.289 5.295 23.997 1.00 67.75 92 SER A N 1
ATOM 743 C CA . SER A 1 92 ? 0.851 6.639 24.196 1.00 67.75 92 SER A CA 1
ATOM 744 C C . SER A 1 92 ? 0.090 7.748 23.458 1.00 67.75 92 SER A C 1
ATOM 746 O O . SER A 1 92 ? 0.480 8.913 23.535 1.00 67.75 92 SER A O 1
ATOM 748 N N . ASN A 1 93 ? -1.030 7.426 22.797 1.00 72.81 93 ASN A N 1
ATOM 749 C CA . ASN A 1 93 ? -1.822 8.356 21.974 1.00 72.81 93 ASN A CA 1
ATOM 750 C C . ASN A 1 93 ? -1.031 8.956 20.789 1.00 72.81 93 ASN A C 1
ATOM 752 O O . ASN A 1 93 ? -1.422 9.985 20.233 1.00 72.81 93 ASN A O 1
ATOM 756 N N . GLU A 1 94 ? 0.061 8.303 20.400 1.00 86.50 94 GLU A N 1
ATOM 757 C CA . GLU A 1 94 ? 0.850 8.590 19.204 1.00 86.50 94 GLU A CA 1
ATOM 758 C C . GLU A 1 94 ? 0.613 7.490 18.163 1.00 86.50 94 GLU A C 1
ATOM 760 O O . GLU A 1 94 ? 0.142 6.395 18.478 1.00 86.50 94 GLU A O 1
ATOM 765 N N . ILE A 1 95 ? 0.892 7.814 16.905 1.00 91.81 95 ILE A N 1
ATOM 766 C CA . ILE A 1 95 ? 0.878 6.880 15.786 1.00 91.81 95 ILE A CA 1
ATOM 767 C C . ILE A 1 95 ? 2.333 6.607 15.430 1.00 91.81 95 ILE A C 1
ATOM 769 O O . ILE A 1 95 ? 3.084 7.537 15.123 1.00 91.81 95 ILE A O 1
ATOM 773 N N . ALA A 1 96 ? 2.722 5.339 15.475 1.00 95.12 96 ALA A N 1
ATOM 774 C CA . ALA A 1 96 ? 4.003 4.888 14.968 1.00 95.12 96 ALA A CA 1
ATOM 775 C C . ALA A 1 96 ? 3.860 4.517 13.491 1.00 95.12 96 ALA A C 1
ATOM 777 O O . ALA A 1 96 ? 2.840 3.974 13.067 1.00 95.12 96 ALA A O 1
ATOM 778 N N . GLY A 1 97 ? 4.887 4.822 12.708 1.00 96.25 97 GLY A N 1
ATOM 779 C CA . GLY A 1 97 ? 5.001 4.353 11.337 1.00 96.25 97 GLY A CA 1
ATOM 780 C C . GLY A 1 97 ? 6.379 3.802 11.069 1.00 96.25 97 GLY A C 1
ATOM 781 O O . GLY A 1 97 ? 7.375 4.399 11.490 1.00 96.25 97 GLY A O 1
ATOM 782 N N . SER A 1 98 ? 6.442 2.697 10.344 1.00 96.94 98 SER A N 1
ATOM 783 C CA . SER A 1 98 ? 7.698 2.106 9.913 1.00 96.94 98 SER A CA 1
ATOM 784 C C . SER A 1 98 ? 7.645 1.669 8.457 1.00 96.94 98 SER A C 1
ATOM 786 O O . SER A 1 98 ? 6.587 1.380 7.905 1.00 96.94 98 SER A O 1
ATOM 788 N N . ILE A 1 99 ? 8.818 1.654 7.838 1.00 95.06 99 ILE A N 1
ATOM 789 C CA . ILE A 1 99 ? 9.068 1.020 6.550 1.00 95.06 99 ILE A CA 1
ATOM 790 C C . ILE A 1 99 ? 10.219 0.057 6.782 1.00 95.06 99 ILE A C 1
ATOM 792 O O . ILE A 1 99 ? 11.282 0.451 7.279 1.00 95.06 99 ILE A O 1
ATOM 796 N N . GLN A 1 100 ? 9.996 -1.197 6.420 1.00 91.38 100 GLN A N 1
ATOM 797 C CA . GLN A 1 100 ? 10.996 -2.243 6.489 1.00 91.38 100 GLN A CA 1
ATOM 798 C C . GLN A 1 100 ? 11.262 -2.767 5.082 1.00 91.38 100 GLN A C 1
ATOM 800 O O . GLN A 1 100 ? 10.343 -3.114 4.352 1.00 91.38 100 GLN A O 1
ATOM 805 N N . THR A 1 101 ? 12.536 -2.794 4.716 1.00 84.31 101 THR A N 1
ATOM 806 C CA . THR A 1 101 ? 13.058 -3.421 3.499 1.00 84.31 101 THR A CA 1
ATOM 807 C C . THR A 1 101 ? 14.317 -4.202 3.884 1.00 84.31 101 THR A C 1
ATOM 809 O O . THR A 1 101 ? 14.863 -3.990 4.971 1.00 84.31 101 THR A O 1
ATOM 812 N N . ASP A 1 102 ? 14.852 -5.042 2.997 1.00 74.38 102 ASP A N 1
ATOM 813 C CA . ASP A 1 102 ? 16.144 -5.702 3.268 1.00 74.38 102 ASP A CA 1
ATOM 814 C C . ASP A 1 102 ? 17.311 -4.706 3.379 1.00 74.38 102 ASP A C 1
ATOM 816 O O . ASP A 1 102 ? 18.332 -4.997 4.005 1.00 74.38 102 ASP A O 1
ATOM 820 N N . GLY A 1 103 ? 17.178 -3.526 2.761 1.00 76.69 103 GLY A N 1
ATOM 821 C CA . GLY A 1 103 ? 18.225 -2.504 2.725 1.00 76.69 103 GLY A CA 1
ATOM 822 C C . GLY A 1 103 ? 18.201 -1.554 3.920 1.00 76.69 103 GLY A C 1
ATOM 823 O O . GLY A 1 103 ? 19.250 -1.061 4.334 1.00 76.69 103 GLY A O 1
ATOM 824 N N . PHE A 1 104 ? 17.021 -1.286 4.479 1.00 86.88 104 PHE A N 1
ATOM 825 C CA . PHE A 1 104 ? 16.861 -0.346 5.582 1.00 86.88 104 PHE A CA 1
ATOM 826 C C . PHE A 1 104 ? 15.598 -0.600 6.402 1.00 86.88 104 PHE A C 1
ATOM 828 O O . PHE A 1 104 ? 14.575 -1.074 5.909 1.00 86.88 104 PHE A O 1
ATOM 835 N N . PHE A 1 105 ? 15.662 -0.166 7.658 1.00 93.44 105 PHE A N 1
ATOM 836 C CA . PHE A 1 105 ? 14.512 -0.017 8.536 1.00 93.44 105 PHE A CA 1
ATOM 837 C C . PHE A 1 105 ? 14.435 1.438 8.990 1.00 93.44 105 PHE A C 1
ATOM 839 O O . PHE A 1 105 ? 15.361 1.944 9.631 1.00 93.44 105 PHE A O 1
ATOM 846 N N . LEU A 1 106 ? 13.335 2.106 8.657 1.00 96.06 106 LEU A N 1
ATOM 847 C CA . LEU A 1 106 ? 13.073 3.485 9.052 1.00 96.06 106 LEU A CA 1
ATOM 848 C C . LEU A 1 106 ? 11.785 3.526 9.862 1.00 96.06 106 LEU A C 1
ATOM 850 O O . LEU A 1 106 ? 10.790 2.914 9.489 1.00 96.06 106 LEU A O 1
ATOM 854 N N . SER A 1 107 ? 11.800 4.260 10.969 1.00 97.06 107 SER A N 1
ATOM 855 C CA . SER A 1 107 ? 10.639 4.397 11.845 1.00 97.06 107 SER A CA 1
ATOM 856 C C . SER A 1 107 ? 10.512 5.813 12.376 1.00 97.06 107 SER A C 1
ATOM 858 O O . SER A 1 107 ? 11.516 6.480 12.638 1.00 97.06 107 SER A O 1
ATOM 860 N N . THR A 1 108 ? 9.281 6.244 12.606 1.00 97.31 108 THR A N 1
ATOM 861 C CA . THR A 1 108 ? 8.960 7.535 13.210 1.00 97.31 108 THR A CA 1
ATOM 862 C C . THR A 1 108 ? 7.700 7.428 14.063 1.00 97.31 108 THR A C 1
ATOM 864 O O . THR A 1 108 ? 6.953 6.454 13.973 1.00 97.31 108 THR A O 1
ATOM 867 N N . VAL A 1 109 ? 7.461 8.443 14.885 1.00 95.62 109 VAL A N 1
ATOM 868 C CA . VAL A 1 109 ? 6.209 8.626 15.621 1.00 95.62 109 VAL A CA 1
ATOM 869 C C . VAL A 1 109 ? 5.680 10.025 15.348 1.00 95.62 109 VAL A C 1
ATOM 871 O O . VAL A 1 109 ? 6.453 10.981 15.236 1.00 95.62 109 VAL A O 1
ATOM 874 N N . ALA A 1 110 ? 4.365 10.154 15.213 1.00 94.50 110 ALA A N 1
ATOM 875 C CA . ALA A 1 110 ? 3.699 11.442 15.084 1.00 94.50 110 ALA A CA 1
ATOM 876 C C . ALA A 1 110 ? 2.252 11.369 15.591 1.00 94.50 110 ALA A C 1
ATOM 878 O O . ALA A 1 110 ? 1.813 10.364 16.145 1.00 94.50 110 ALA A O 1
ATOM 879 N N . HIS A 1 111 ? 1.492 12.450 15.423 1.00 90.88 111 HIS A N 1
ATOM 880 C CA . HIS A 1 111 ? 0.096 12.510 15.867 1.00 90.88 111 HIS A CA 1
ATOM 881 C C . HIS A 1 111 ? -0.910 12.124 14.778 1.00 90.88 111 HIS A C 1
ATOM 883 O O . HIS A 1 111 ? -2.064 11.844 15.095 1.00 90.88 111 HIS A O 1
ATOM 889 N N . THR A 1 112 ? -0.497 12.120 13.509 1.00 92.31 112 THR A N 1
ATOM 890 C CA . THR A 1 112 ? -1.350 11.775 12.366 1.00 92.31 112 THR A CA 1
ATOM 891 C C . THR A 1 112 ? -0.601 10.878 11.383 1.00 92.31 112 THR A C 1
ATOM 893 O O . THR A 1 112 ? 0.629 10.905 11.319 1.00 92.31 112 THR A O 1
ATOM 896 N N . THR A 1 113 ? -1.336 10.093 10.589 1.00 94.00 113 THR A N 1
ATOM 897 C CA . THR A 1 113 ? -0.751 9.278 9.511 1.00 94.00 113 THR A CA 1
ATOM 898 C C . THR A 1 113 ? -0.050 10.137 8.451 1.00 94.00 113 THR A C 1
ATOM 900 O O . THR A 1 113 ? 0.971 9.717 7.908 1.00 94.00 113 THR A O 1
ATOM 903 N N . ASP A 1 114 ? -0.541 11.351 8.192 1.00 95.62 114 ASP A N 1
ATOM 904 C CA . ASP A 1 114 ? 0.085 12.285 7.249 1.00 95.62 114 ASP A CA 1
ATOM 905 C C . ASP A 1 114 ? 1.450 12.761 7.767 1.00 95.62 114 ASP A C 1
ATOM 907 O O . ASP A 1 114 ? 2.434 12.721 7.030 1.00 95.62 114 ASP A O 1
ATOM 911 N N . ASP A 1 115 ? 1.542 13.123 9.052 1.00 96.44 115 ASP A N 1
ATOM 912 C CA . ASP A 1 115 ? 2.812 13.528 9.673 1.00 96.44 115 ASP A CA 1
ATOM 913 C C . ASP A 1 115 ? 3.818 12.366 9.708 1.00 96.44 115 ASP A C 1
ATOM 915 O O . ASP A 1 115 ? 5.007 12.559 9.456 1.00 96.44 115 ASP A O 1
ATOM 919 N N . VAL A 1 116 ? 3.345 11.144 9.986 1.00 96.94 116 VAL A N 1
ATOM 920 C CA . VAL A 1 116 ? 4.162 9.925 9.882 1.00 96.94 116 VAL A CA 1
ATOM 921 C C . VAL A 1 116 ? 4.706 9.761 8.462 1.00 96.94 116 VAL A C 1
ATOM 923 O O . VAL A 1 116 ? 5.904 9.535 8.283 1.00 96.94 116 VAL A O 1
ATOM 926 N N . THR A 1 117 ? 3.840 9.904 7.456 1.00 97.44 117 THR A N 1
ATOM 927 C CA . THR A 1 117 ? 4.212 9.766 6.041 1.00 97.44 117 THR A CA 1
ATOM 928 C C . THR A 1 117 ? 5.260 10.802 5.649 1.00 97.44 117 THR A C 1
ATOM 930 O O . THR A 1 117 ? 6.248 10.458 5.005 1.00 97.44 117 THR A O 1
ATOM 933 N N . GLU A 1 118 ? 5.085 12.061 6.052 1.00 98.06 118 GLU A N 1
ATOM 934 C CA . GLU A 1 118 ? 6.030 13.133 5.730 1.00 98.06 118 GLU A CA 1
ATOM 935 C C . GLU A 1 118 ? 7.381 12.937 6.426 1.00 98.06 118 GLU A C 1
ATOM 937 O O . GLU A 1 118 ? 8.439 13.086 5.813 1.00 98.06 118 GLU A O 1
ATOM 942 N N . ASN A 1 119 ? 7.369 12.513 7.690 1.00 98.19 119 ASN A N 1
ATOM 943 C CA . ASN A 1 119 ? 8.595 12.186 8.408 1.00 98.19 119 ASN A CA 1
ATOM 944 C C . ASN A 1 119 ? 9.357 11.032 7.737 1.00 98.19 119 ASN A C 1
ATOM 946 O O . ASN A 1 119 ? 10.571 11.127 7.554 1.00 98.19 119 ASN A O 1
ATOM 950 N N . LEU A 1 120 ? 8.663 9.964 7.331 1.00 98.06 120 LEU A N 1
ATOM 951 C CA . LEU A 1 120 ? 9.274 8.847 6.601 1.00 98.06 120 LEU A CA 1
ATOM 952 C C . LEU A 1 120 ? 9.764 9.270 5.213 1.00 98.06 120 LEU A C 1
ATOM 954 O O . LEU A 1 120 ? 10.847 8.855 4.806 1.00 98.06 120 LEU A O 1
ATOM 958 N N . ARG A 1 121 ? 9.033 10.146 4.515 1.00 98.00 121 ARG A N 1
ATOM 959 C CA . ARG A 1 121 ? 9.462 10.733 3.237 1.00 98.00 121 ARG A CA 1
ATOM 960 C C . ARG A 1 121 ? 10.805 11.447 3.379 1.00 98.00 121 ARG A C 1
ATOM 962 O O . ARG A 1 121 ? 11.689 11.228 2.552 1.00 98.00 121 ARG A O 1
ATOM 969 N N . MET A 1 122 ? 10.977 12.257 4.425 1.00 98.00 122 MET A N 1
ATOM 970 C CA . MET A 1 122 ? 12.250 12.934 4.700 1.00 98.00 122 MET A CA 1
ATOM 971 C C . MET A 1 122 ? 13.381 11.938 4.983 1.00 98.00 122 MET A C 1
ATOM 973 O O . MET A 1 122 ? 14.464 12.083 4.421 1.00 98.00 122 MET A O 1
ATOM 977 N N . LEU A 1 123 ? 13.127 10.913 5.804 1.00 97.44 123 LEU A N 1
ATOM 978 C CA . LEU A 1 123 ? 14.123 9.883 6.125 1.00 97.44 123 LEU A CA 1
ATOM 979 C C . LEU A 1 123 ? 14.545 9.077 4.889 1.00 97.44 123 LEU A C 1
ATOM 981 O O . LEU A 1 123 ? 15.730 8.815 4.702 1.00 97.44 123 LEU A O 1
ATOM 985 N N . ILE A 1 124 ? 13.597 8.717 4.021 1.00 95.88 124 ILE A N 1
ATOM 986 C CA . ILE A 1 124 ? 13.904 8.022 2.766 1.00 95.88 124 ILE A CA 1
ATOM 987 C C . ILE A 1 124 ? 14.675 8.936 1.819 1.00 95.88 124 ILE A C 1
ATOM 989 O O . ILE A 1 124 ? 15.632 8.487 1.198 1.00 95.88 124 ILE A O 1
ATOM 993 N N . SER A 1 125 ? 14.288 10.208 1.698 1.00 96.19 125 SER A N 1
ATOM 994 C CA . SER A 1 125 ? 15.014 11.156 0.846 1.00 96.19 125 SER A CA 1
ATOM 995 C C . SER A 1 125 ? 16.483 11.264 1.262 1.00 96.19 125 SER A C 1
ATOM 997 O O . SER A 1 125 ? 17.361 11.197 0.405 1.00 96.19 125 SER A O 1
ATOM 999 N N . ASP A 1 126 ? 16.748 11.361 2.567 1.00 96.00 126 ASP A N 1
ATOM 1000 C CA . ASP A 1 126 ? 18.102 11.379 3.134 1.00 96.00 126 ASP A CA 1
ATOM 1001 C C . ASP A 1 126 ? 18.865 10.080 2.814 1.00 96.00 126 ASP A C 1
ATOM 1003 O O . ASP A 1 126 ? 19.971 10.118 2.267 1.00 96.00 126 ASP A O 1
ATOM 1007 N N . PHE A 1 127 ? 18.230 8.922 3.033 1.00 94.25 127 PHE A N 1
ATOM 1008 C CA . PHE A 1 127 ? 18.793 7.615 2.680 1.00 94.25 127 PHE A CA 1
ATOM 1009 C C . PHE A 1 127 ? 19.147 7.514 1.187 1.00 94.25 127 PHE A C 1
ATOM 1011 O O . PHE A 1 127 ? 20.252 7.098 0.834 1.00 94.25 127 PHE A O 1
ATOM 1018 N N . LEU A 1 128 ? 18.247 7.915 0.287 1.00 92.62 128 LEU A N 1
ATOM 1019 C CA . LEU A 1 128 ? 18.473 7.853 -1.160 1.00 92.62 128 LEU A CA 1
ATOM 1020 C C . LEU A 1 128 ? 19.600 8.787 -1.618 1.00 92.62 128 LEU A C 1
ATOM 1022 O O . LEU A 1 128 ? 20.323 8.466 -2.564 1.00 92.62 128 LEU A O 1
ATOM 1026 N N . GLU A 1 129 ? 19.762 9.941 -0.972 1.00 92.81 129 GLU A N 1
ATOM 1027 C CA . GLU A 1 129 ? 20.826 10.895 -1.292 1.00 92.81 129 GLU A CA 1
ATOM 1028 C C . GLU A 1 129 ? 22.210 10.426 -0.834 1.00 92.81 129 GLU A C 1
ATOM 1030 O O . GLU A 1 129 ? 23.202 10.716 -1.516 1.00 92.81 129 GLU A O 1
ATOM 1035 N N . HIS A 1 130 ? 22.284 9.698 0.282 1.00 91.38 130 HIS A N 1
ATOM 1036 C CA . HIS A 1 130 ? 23.548 9.365 0.938 1.00 91.38 130 HIS A CA 1
ATOM 1037 C C . HIS A 1 130 ? 23.996 7.907 0.784 1.00 91.38 130 HIS A C 1
ATOM 1039 O O . HIS A 1 130 ? 25.201 7.657 0.739 1.00 91.38 130 HIS A O 1
ATOM 1045 N N . GLU A 1 131 ? 23.064 6.962 0.665 1.00 89.88 131 GLU A N 1
ATOM 1046 C CA . GLU A 1 131 ? 23.342 5.518 0.705 1.00 89.88 131 GLU A CA 1
ATOM 1047 C C . GLU A 1 131 ? 22.723 4.773 -0.487 1.00 89.88 131 GLU A C 1
ATOM 1049 O O . GLU A 1 131 ? 23.386 3.948 -1.118 1.00 89.88 131 GLU A O 1
ATOM 1054 N N . GLY A 1 132 ? 21.484 5.111 -0.861 1.00 85.69 132 GLY A N 1
ATOM 1055 C CA . GLY A 1 132 ? 20.711 4.373 -1.865 1.00 85.69 132 GLY A CA 1
ATOM 1056 C C . GLY A 1 132 ? 21.366 4.301 -3.249 1.00 85.69 132 GLY A C 1
ATOM 1057 O O . GLY A 1 132 ? 21.219 3.304 -3.950 1.00 85.69 132 GLY A O 1
ATOM 1058 N N . ARG A 1 133 ? 22.159 5.306 -3.643 1.00 83.56 133 ARG A N 1
ATOM 1059 C CA . ARG A 1 133 ? 22.836 5.326 -4.958 1.00 83.56 133 ARG A CA 1
ATOM 1060 C C . ARG A 1 133 ? 23.914 4.256 -5.132 1.00 83.56 133 ARG A C 1
ATOM 1062 O O . ARG A 1 133 ? 24.228 3.908 -6.271 1.00 83.56 133 ARG A O 1
ATOM 1069 N N . GLU A 1 134 ? 24.469 3.759 -4.032 1.00 86.19 134 GLU A N 1
ATOM 1070 C CA . GLU A 1 134 ? 25.498 2.712 -4.031 1.00 86.19 134 GLU A CA 1
ATOM 1071 C C . GLU A 1 134 ? 24.890 1.298 -3.975 1.00 86.19 134 GLU A C 1
ATOM 1073 O O . GLU A 1 134 ? 25.612 0.309 -4.099 1.00 86.19 134 GLU A O 1
ATOM 1078 N N . LEU A 1 135 ? 23.566 1.192 -3.813 1.00 83.50 135 LEU A N 1
ATOM 1079 C CA . LEU A 1 135 ? 22.827 -0.065 -3.775 1.00 83.50 135 LEU A CA 1
ATOM 1080 C C . LEU A 1 135 ? 22.110 -0.270 -5.110 1.00 83.50 135 LEU A C 1
ATOM 1082 O O . LEU A 1 135 ? 21.305 0.566 -5.513 1.00 83.50 135 LEU A O 1
ATOM 1086 N N . ASP A 1 136 ? 22.356 -1.394 -5.788 1.00 79.75 136 ASP A N 1
ATOM 1087 C CA . ASP A 1 136 ? 21.768 -1.675 -7.110 1.00 79.75 136 ASP A CA 1
ATOM 1088 C C . ASP A 1 136 ? 20.233 -1.562 -7.125 1.00 79.75 136 ASP A C 1
ATOM 1090 O O . ASP A 1 136 ? 19.650 -1.124 -8.117 1.00 79.75 136 ASP A O 1
ATOM 1094 N N . GLU A 1 137 ? 19.590 -1.904 -6.009 1.00 77.62 137 GLU A N 1
ATOM 1095 C CA . GLU A 1 137 ? 18.140 -1.832 -5.807 1.00 77.62 137 GLU A CA 1
ATOM 1096 C C . GLU A 1 137 ? 17.597 -0.391 -5.816 1.00 77.62 137 GLU A C 1
ATOM 1098 O O . GLU A 1 137 ? 16.584 -0.097 -6.459 1.00 77.62 137 GLU A O 1
ATOM 1103 N N . TRP A 1 138 ? 18.316 0.521 -5.159 1.00 85.19 138 TRP A N 1
ATOM 1104 C CA . TRP A 1 138 ? 17.894 1.901 -4.891 1.00 85.19 138 TRP A CA 1
ATOM 1105 C C . TRP A 1 138 ? 18.580 2.930 -5.790 1.00 85.19 138 TRP A C 1
ATOM 1107 O O . TRP A 1 138 ? 18.251 4.114 -5.760 1.00 85.19 138 TRP A O 1
ATOM 1117 N N . LYS A 1 139 ? 19.500 2.487 -6.649 1.00 84.12 139 LYS A N 1
ATOM 1118 C CA . LYS A 1 139 ? 20.304 3.338 -7.531 1.00 84.12 139 LYS A CA 1
ATOM 1119 C C . LYS A 1 139 ? 19.487 4.257 -8.436 1.00 84.12 139 LYS A C 1
ATOM 1121 O O . LYS A 1 139 ? 19.935 5.360 -8.757 1.00 84.12 139 LYS A O 1
ATOM 1126 N N . TYR A 1 140 ? 18.326 3.786 -8.883 1.00 83.62 140 TYR A N 1
ATOM 1127 C CA . TYR A 1 140 ? 17.406 4.538 -9.740 1.00 83.62 140 TYR A CA 1
ATOM 1128 C C . TYR A 1 140 ? 16.214 5.113 -8.974 1.00 83.62 140 TYR A C 1
ATOM 1130 O O . TYR A 1 140 ? 15.394 5.813 -9.571 1.00 83.62 140 TYR A O 1
ATOM 1138 N N . ALA A 1 141 ? 16.121 4.839 -7.673 1.00 87.69 141 ALA A N 1
ATOM 1139 C CA . ALA A 1 141 ? 15.053 5.351 -6.846 1.00 87.69 141 ALA A CA 1
ATOM 1140 C C . ALA A 1 141 ? 15.236 6.853 -6.613 1.00 87.69 141 ALA A C 1
ATOM 1142 O O . ALA A 1 141 ? 16.333 7.374 -6.397 1.00 87.69 141 ALA A O 1
ATOM 1143 N N . SER A 1 142 ? 14.113 7.551 -6.652 1.00 91.25 142 SER A N 1
ATOM 1144 C CA . SER A 1 142 ? 13.988 8.937 -6.238 1.00 91.25 142 SER A CA 1
ATOM 1145 C C . SER A 1 142 ? 12.717 9.042 -5.409 1.00 91.25 142 SER A C 1
ATOM 1147 O O . SER A 1 142 ? 11.791 8.254 -5.604 1.00 91.25 142 SER A O 1
ATOM 1149 N N . ILE A 1 143 ? 12.647 10.010 -4.498 1.00 92.62 143 ILE A N 1
ATOM 1150 C CA . ILE A 1 143 ? 11.462 10.161 -3.650 1.00 92.62 143 ILE A CA 1
ATOM 1151 C C . ILE A 1 143 ? 10.182 10.451 -4.453 1.00 92.62 143 ILE A C 1
ATOM 1153 O O . ILE A 1 143 ? 9.092 10.090 -4.021 1.00 92.62 143 ILE A O 1
ATOM 1157 N N . GLU A 1 144 ? 10.315 11.038 -5.646 1.00 92.19 144 GLU A N 1
ATOM 1158 C CA . GLU A 1 144 ? 9.202 11.306 -6.571 1.00 92.19 144 GLU A CA 1
ATOM 1159 C C . GLU A 1 144 ? 8.680 10.038 -7.259 1.00 92.19 144 GLU A C 1
ATOM 1161 O O . GLU A 1 144 ? 7.585 10.023 -7.811 1.00 92.19 144 GLU A O 1
ATOM 1166 N N . ASN A 1 145 ? 9.472 8.968 -7.224 1.00 91.06 145 ASN A N 1
ATOM 1167 C CA . ASN A 1 145 ? 9.180 7.677 -7.833 1.00 91.06 145 ASN A CA 1
ATOM 1168 C C . ASN A 1 145 ? 8.707 6.648 -6.795 1.00 91.06 145 ASN A C 1
ATOM 1170 O O . ASN A 1 145 ? 8.491 5.489 -7.139 1.00 91.06 145 ASN A O 1
ATOM 1174 N N . ILE A 1 146 ? 8.585 7.049 -5.527 1.00 92.38 146 ILE A N 1
ATOM 1175 C CA . ILE A 1 146 ? 8.115 6.193 -4.442 1.00 92.38 146 ILE A CA 1
ATOM 1176 C C . ILE A 1 146 ? 6.647 6.496 -4.172 1.00 92.38 146 ILE A C 1
ATOM 1178 O O . ILE A 1 146 ? 6.265 7.616 -3.814 1.00 92.38 146 ILE A O 1
ATOM 1182 N N . ARG A 1 147 ? 5.830 5.455 -4.287 1.00 93.12 147 ARG A N 1
ATOM 1183 C CA . ARG A 1 147 ? 4.443 5.433 -3.857 1.00 93.12 147 ARG A CA 1
ATOM 1184 C C . ARG A 1 147 ? 4.364 4.732 -2.507 1.00 93.12 147 ARG A C 1
ATOM 1186 O O . ARG A 1 147 ? 4.772 3.586 -2.361 1.00 93.12 147 ARG A O 1
ATOM 1193 N N . PHE A 1 148 ? 3.798 5.417 -1.521 1.00 93.94 148 PHE A N 1
ATOM 1194 C CA . PHE A 1 148 ? 3.505 4.794 -0.238 1.00 93.94 148 PHE A CA 1
ATOM 1195 C C . PHE A 1 148 ? 2.179 4.046 -0.301 1.00 93.94 148 PHE A C 1
ATOM 1197 O O . PHE A 1 148 ? 1.158 4.596 -0.731 1.00 93.94 148 PHE A O 1
ATOM 1204 N N . THR A 1 149 ? 2.206 2.799 0.149 1.00 94.06 149 THR A N 1
ATOM 1205 C CA . THR A 1 149 ? 1.018 2.035 0.526 1.00 94.06 149 THR A CA 1
ATOM 1206 C C . THR A 1 149 ? 0.931 2.004 2.051 1.00 94.06 149 THR A C 1
ATOM 1208 O O . THR A 1 149 ? 1.868 2.399 2.744 1.00 94.06 149 THR A O 1
ATOM 1211 N N . TYR A 1 150 ? -0.221 1.621 2.596 1.00 95.00 150 TYR A N 1
ATOM 1212 C CA . TYR A 1 150 ? -0.452 1.667 4.036 1.00 95.00 150 TYR A CA 1
ATOM 1213 C C . TYR A 1 150 ? -0.988 0.338 4.527 1.00 95.00 150 TYR A C 1
ATOM 1215 O O . TYR A 1 150 ? -2.016 -0.143 4.047 1.00 95.00 150 TYR A O 1
ATOM 1223 N N . GLU A 1 151 ? -0.326 -0.191 5.541 1.00 94.94 151 GLU A N 1
ATOM 1224 C CA . GLU A 1 151 ? -0.783 -1.333 6.309 1.00 94.94 151 GLU A CA 1
ATOM 1225 C C . GLU A 1 151 ? -1.074 -0.857 7.721 1.00 94.94 151 GLU A C 1
ATOM 1227 O O . GLU A 1 151 ? -0.281 -0.141 8.316 1.00 94.94 151 GLU A O 1
ATOM 1232 N N . TYR A 1 152 ? -2.229 -1.220 8.262 1.00 95.00 152 TYR A N 1
ATOM 1233 C CA . TYR A 1 152 ? -2.612 -0.811 9.606 1.00 95.00 152 TYR A CA 1
ATOM 1234 C C . TYR A 1 152 ? -2.715 -2.044 10.483 1.00 95.00 152 TYR A C 1
ATOM 1236 O O . TYR A 1 152 ? -3.414 -3.002 10.130 1.00 95.00 152 TYR A O 1
ATOM 1244 N N . ASP A 1 153 ? -2.125 -1.987 11.676 1.00 93.38 153 ASP A N 1
ATOM 1245 C CA . ASP A 1 153 ? -2.583 -2.882 12.730 1.00 93.38 153 ASP A CA 1
ATOM 1246 C C . ASP A 1 153 ? -4.083 -2.619 13.015 1.00 93.38 153 ASP A C 1
ATOM 1248 O O . ASP A 1 153 ? -4.642 -1.563 12.698 1.00 93.38 153 ASP A O 1
ATOM 1252 N N . VAL A 1 154 ? -4.787 -3.587 13.608 1.00 94.88 154 VAL A N 1
ATOM 1253 C CA . VAL A 1 154 ? -6.244 -3.456 13.805 1.00 94.88 154 VAL A CA 1
ATOM 1254 C C . VAL A 1 154 ? -6.614 -2.330 14.777 1.00 94.88 154 VAL A C 1
ATOM 1256 O O . VAL A 1 154 ? -7.692 -1.746 14.644 1.00 94.88 154 VAL A O 1
ATOM 1259 N N . THR A 1 155 ? -5.756 -2.008 15.740 1.00 93.88 155 THR A N 1
ATOM 1260 C CA . THR A 1 155 ? -5.963 -0.887 16.663 1.00 93.88 155 THR A CA 1
ATOM 1261 C C . THR A 1 155 ? -5.869 0.437 15.905 1.00 93.88 155 THR A C 1
ATOM 1263 O O . THR A 1 155 ? -6.801 1.242 15.962 1.00 93.88 155 THR A O 1
ATOM 1266 N N . ALA A 1 156 ? -4.793 0.631 15.143 1.00 94.50 156 ALA A N 1
ATOM 1267 C CA . ALA A 1 156 ? -4.549 1.798 14.308 1.00 94.50 156 ALA A CA 1
ATOM 1268 C C . ALA A 1 156 ? -5.640 1.972 13.247 1.00 94.50 156 ALA A C 1
ATOM 1270 O O . ALA A 1 156 ? -6.146 3.076 13.069 1.00 94.50 156 ALA A O 1
ATOM 1271 N N . LEU A 1 157 ? -6.090 0.885 12.611 1.00 95.81 157 L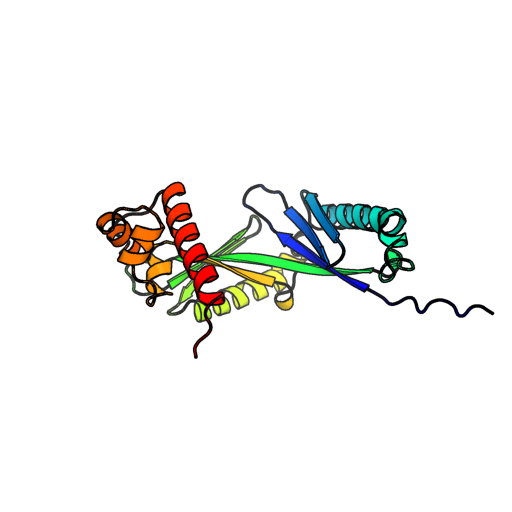EU A N 1
ATOM 1272 C CA . LEU A 1 157 ? -7.179 0.906 11.632 1.00 95.81 157 LEU A CA 1
ATOM 1273 C C . LEU A 1 157 ? -8.454 1.543 12.205 1.00 95.81 157 LEU A C 1
ATOM 1275 O O . LEU A 1 157 ? -9.061 2.404 11.571 1.00 95.81 157 LEU A O 1
ATOM 1279 N N . PHE A 1 158 ? -8.888 1.117 13.395 1.00 94.94 158 PHE A N 1
ATOM 1280 C CA . PHE A 1 158 ? -10.119 1.636 14.004 1.00 94.94 158 PHE A CA 1
ATOM 1281 C C . PHE A 1 158 ? -9.959 3.015 14.644 1.00 94.94 158 PHE A C 1
ATOM 1283 O O . PHE A 1 158 ? -10.974 3.667 14.894 1.00 94.94 158 PHE A O 1
ATOM 1290 N N . ASP A 1 159 ? -8.730 3.450 14.905 1.00 91.88 159 ASP A N 1
ATOM 1291 C CA . ASP A 1 159 ? -8.458 4.816 15.339 1.00 91.88 159 ASP A CA 1
ATOM 1292 C C . ASP A 1 159 ? -8.430 5.798 14.167 1.00 91.88 159 ASP A C 1
ATOM 1294 O O . ASP A 1 159 ? -9.160 6.786 14.170 1.00 91.88 159 ASP A O 1
ATOM 1298 N N . VAL A 1 160 ? -7.633 5.494 13.141 1.00 93.12 160 VAL A N 1
ATOM 1299 C CA . VAL A 1 160 ? -7.469 6.339 11.951 1.00 93.12 160 VAL A CA 1
ATOM 1300 C C . VAL A 1 160 ? -8.787 6.449 11.188 1.00 93.12 160 VAL A C 1
ATOM 1302 O O . VAL A 1 160 ? -9.167 7.532 10.747 1.00 93.12 160 VAL A O 1
ATOM 1305 N N . PHE A 1 161 ? -9.531 5.348 11.078 1.00 94.81 161 PHE A N 1
ATOM 1306 C CA . PHE A 1 161 ? -10.846 5.321 10.446 1.00 94.81 161 PHE A CA 1
ATOM 1307 C C . PHE A 1 161 ? -11.962 5.214 11.494 1.00 94.81 161 PHE A C 1
ATOM 1309 O O . PHE A 1 161 ? -12.776 4.287 11.459 1.00 94.81 161 PHE A O 1
ATOM 1316 N N . ASP A 1 162 ? -12.045 6.189 12.404 1.00 92.12 162 ASP A N 1
ATOM 1317 C CA . ASP A 1 162 ? -13.044 6.268 13.493 1.00 92.12 162 ASP A CA 1
ATOM 1318 C C . ASP A 1 162 ? -14.523 6.221 13.023 1.00 92.12 162 ASP A C 1
ATOM 1320 O O . ASP A 1 162 ? -15.467 5.892 13.766 1.00 92.12 162 ASP A O 1
ATOM 1324 N N . VAL A 1 163 ? -14.740 6.500 11.738 1.00 95.69 163 VAL A N 1
ATOM 1325 C CA . VAL A 1 163 ? -16.011 6.343 11.031 1.00 95.69 163 VAL A CA 1
ATOM 1326 C C . VAL A 1 163 ? -16.467 4.880 10.972 1.00 95.69 163 VAL A C 1
ATOM 1328 O O . VAL A 1 163 ? -17.678 4.616 10.981 1.00 95.69 163 VAL A O 1
ATOM 1331 N N . LEU A 1 164 ? -15.535 3.919 10.968 1.00 96.50 164 LEU A N 1
ATOM 1332 C CA . LEU A 1 164 ? -15.819 2.487 10.925 1.00 96.50 164 LEU A CA 1
ATOM 1333 C C . LEU A 1 164 ? -16.448 2.024 12.238 1.00 96.50 164 LEU A C 1
ATOM 1335 O O . LEU A 1 164 ? -15.864 2.041 13.320 1.00 96.50 164 LEU A O 1
ATOM 1339 N N . LYS A 1 165 ? -17.681 1.526 12.151 1.00 96.94 165 LYS A N 1
ATOM 1340 C CA . LYS A 1 165 ? -18.363 0.961 13.316 1.00 96.94 165 LYS A CA 1
ATOM 1341 C C . LYS A 1 165 ? -17.898 -0.472 13.543 1.00 96.94 165 LYS A C 1
ATOM 1343 O O . LYS A 1 165 ? -18.338 -1.379 12.840 1.00 96.94 165 LYS A O 1
ATOM 1348 N N . ILE A 1 166 ? -17.092 -0.677 14.591 1.00 97.62 166 ILE A N 1
ATOM 1349 C CA . ILE A 1 166 ? -16.536 -1.982 15.006 1.00 97.62 166 ILE A CA 1
ATOM 1350 C C . ILE A 1 166 ? -17.588 -3.100 14.962 1.00 97.62 166 ILE A C 1
ATOM 1352 O O . ILE A 1 166 ? -17.348 -4.170 14.417 1.00 97.62 166 ILE A O 1
ATOM 1356 N N . ASN A 1 167 ? -18.790 -2.863 15.499 1.00 97.69 167 ASN A N 1
ATOM 1357 C CA . ASN A 1 167 ? -19.839 -3.888 15.518 1.00 97.69 167 ASN A CA 1
ATOM 1358 C C . ASN A 1 167 ? -20.320 -4.296 14.116 1.00 97.69 167 ASN A C 1
ATOM 1360 O O . ASN A 1 167 ? -20.662 -5.461 13.934 1.00 97.69 167 ASN A O 1
ATOM 1364 N N . SER A 1 168 ? -20.364 -3.361 13.164 1.00 97.62 168 SER A N 1
ATOM 1365 C CA . SER A 1 168 ? -20.770 -3.626 11.781 1.00 97.62 168 SER A CA 1
ATOM 1366 C C . SER A 1 168 ? -19.669 -4.365 11.024 1.00 97.62 168 SER A C 1
ATOM 1368 O O . SER A 1 168 ? -19.955 -5.335 10.330 1.00 97.62 168 SER A O 1
ATOM 1370 N N . ILE A 1 169 ? -18.406 -3.968 11.216 1.00 98.31 169 ILE A N 1
ATOM 1371 C CA . ILE A 1 169 ? -17.262 -4.679 10.627 1.00 98.31 169 ILE A CA 1
ATOM 1372 C C . ILE A 1 169 ? -17.162 -6.102 11.182 1.00 98.31 169 ILE A C 1
ATOM 1374 O O . ILE A 1 169 ? -16.943 -7.035 10.419 1.00 98.31 169 ILE A O 1
ATOM 1378 N N . ALA A 1 170 ? -17.414 -6.307 12.479 1.00 98.31 170 ALA A N 1
ATOM 1379 C CA . ALA A 1 170 ? -17.446 -7.645 13.069 1.00 98.31 170 ALA A CA 1
ATOM 1380 C C . ALA A 1 170 ? -18.493 -8.553 12.406 1.00 98.31 170 ALA A C 1
ATOM 1382 O O . ALA A 1 170 ? -18.206 -9.717 12.147 1.00 98.31 170 ALA A O 1
ATOM 1383 N N . GLU A 1 171 ? -19.691 -8.034 12.123 1.00 98.12 171 GLU A N 1
ATOM 1384 C CA . GLU A 1 171 ? -20.735 -8.795 11.427 1.00 98.12 171 GLU A CA 1
ATOM 1385 C C . GLU A 1 171 ? -20.320 -9.156 9.999 1.00 98.12 171 GLU A C 1
ATOM 1387 O O . GLU A 1 171 ? -20.440 -10.320 9.619 1.00 98.12 171 GLU A O 1
ATOM 1392 N N . LEU A 1 172 ? -19.781 -8.193 9.244 1.00 97.62 172 LEU A N 1
ATOM 1393 C CA . LEU A 1 172 ? -19.291 -8.416 7.879 1.00 97.62 172 LEU A CA 1
ATOM 1394 C C . LEU A 1 172 ? -18.132 -9.424 7.839 1.00 97.62 172 LEU A C 1
ATOM 1396 O O . LEU A 1 172 ? -18.106 -10.297 6.978 1.00 97.62 172 LEU A O 1
ATOM 1400 N N . ALA A 1 173 ? -17.220 -9.355 8.809 1.00 97.69 173 ALA A N 1
ATOM 1401 C CA . ALA A 1 173 ? -16.078 -10.261 8.935 1.00 97.69 173 ALA A CA 1
ATOM 1402 C C . ALA A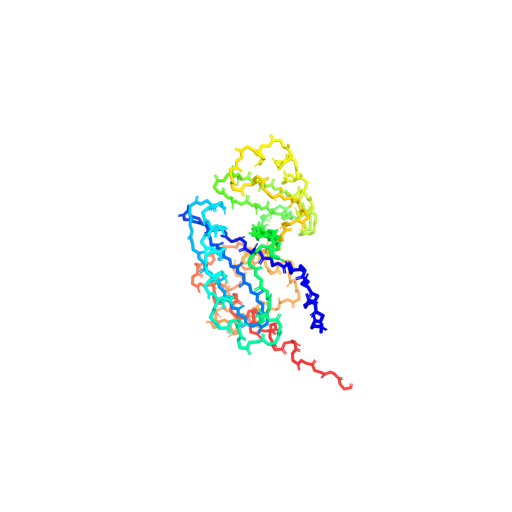 1 173 ? -16.448 -11.649 9.502 1.00 97.69 173 ALA A C 1
ATOM 1404 O O . ALA A 1 173 ? -15.591 -12.532 9.593 1.00 97.69 173 ALA A O 1
ATOM 1405 N N . GLY A 1 174 ? -17.694 -11.851 9.953 1.00 97.75 174 GLY A N 1
ATOM 1406 C CA . GLY A 1 174 ? -18.109 -13.074 10.648 1.00 97.75 174 GLY A CA 1
ATOM 1407 C C . GLY A 1 174 ? -17.396 -13.287 11.992 1.00 97.75 174 GLY A C 1
ATOM 1408 O O . GLY A 1 174 ? -17.186 -14.426 12.415 1.00 97.75 174 GLY A O 1
ATOM 1409 N N . LEU A 1 175 ? -16.993 -12.203 12.661 1.00 97.94 175 LEU A N 1
ATOM 1410 C CA . LEU A 1 175 ? -16.273 -12.209 13.933 1.00 97.94 175 LEU A CA 1
ATOM 1411 C C . LEU A 1 175 ? -17.193 -11.906 15.119 1.00 97.94 175 LEU A C 1
ATOM 1413 O O . LEU A 1 175 ? -18.206 -11.212 15.033 1.00 97.94 175 LEU A O 1
ATOM 1417 N N . ASN A 1 176 ? -16.799 -12.392 16.295 1.00 97.94 176 ASN A N 1
ATOM 1418 C CA . ASN A 1 176 ? -17.470 -12.015 17.531 1.00 97.94 176 ASN A CA 1
ATOM 1419 C C . ASN A 1 176 ? -17.247 -10.516 17.817 1.00 97.94 176 ASN A C 1
ATOM 1421 O O . ASN A 1 176 ? -16.110 -10.070 17.944 1.00 97.94 176 ASN A O 1
ATOM 1425 N N . LYS A 1 177 ? -18.329 -9.745 18.004 1.00 98.19 177 LYS A N 1
ATOM 1426 C CA . LYS A 1 177 ? -18.264 -8.296 18.292 1.00 98.19 177 LYS A CA 1
ATOM 1427 C C . LYS A 1 177 ? -17.398 -7.946 19.503 1.00 98.19 177 LYS A C 1
ATOM 1429 O O . LYS A 1 177 ? -16.720 -6.927 19.500 1.00 98.19 177 LYS A O 1
ATOM 1434 N N . SER A 1 178 ? -17.437 -8.761 20.559 1.00 98.06 178 SER A N 1
ATOM 1435 C CA . SER A 1 178 ? -16.606 -8.533 21.745 1.00 98.06 178 SER A CA 1
ATOM 1436 C C . SER A 1 178 ? -15.136 -8.809 21.472 1.00 98.06 178 SER A C 1
ATOM 1438 O O . SER A 1 178 ? -14.294 -8.133 22.049 1.00 98.06 178 SER A O 1
ATOM 1440 N N . LEU A 1 179 ? -14.839 -9.784 20.612 1.00 97.88 179 LEU A N 1
ATOM 1441 C CA . LEU A 1 179 ? -13.475 -10.085 20.203 1.00 97.88 179 LEU A CA 1
ATOM 1442 C C . LEU A 1 179 ? -12.903 -8.946 19.356 1.00 97.88 179 LEU A C 1
ATOM 1444 O O . LEU A 1 179 ? -11.841 -8.440 19.685 1.00 97.88 179 LEU A O 1
ATOM 1448 N N . LEU A 1 180 ? -13.645 -8.467 18.350 1.00 98.12 180 LEU A N 1
ATOM 1449 C CA . LEU A 1 180 ? -13.166 -7.356 17.524 1.00 98.12 180 LEU A CA 1
ATOM 1450 C C . LEU A 1 180 ? -13.000 -6.059 18.328 1.00 98.12 180 LEU A C 1
ATOM 1452 O O . LEU A 1 180 ? -12.069 -5.310 18.078 1.00 98.12 180 LEU A O 1
ATOM 1456 N N . ARG A 1 181 ? -13.839 -5.817 19.346 1.00 97.38 181 ARG A N 1
ATOM 1457 C CA . ARG A 1 181 ? -13.616 -4.705 20.286 1.00 97.38 181 ARG A CA 1
ATOM 1458 C C . ARG A 1 181 ? -12.328 -4.846 21.095 1.00 97.38 181 ARG A C 1
ATOM 1460 O O . ARG A 1 181 ? -11.718 -3.829 21.375 1.00 97.38 181 ARG A O 1
ATOM 1467 N N . GLN A 1 182 ? -11.937 -6.064 21.481 1.00 96.88 182 GLN A N 1
ATOM 1468 C CA . GLN A 1 182 ? -10.654 -6.292 22.160 1.00 96.88 182 GLN A CA 1
ATOM 1469 C C . GLN A 1 182 ? -9.473 -6.022 21.225 1.00 96.88 182 GLN A C 1
ATOM 1471 O O . GLN A 1 182 ? -8.445 -5.557 21.700 1.00 96.88 182 GLN A O 1
ATOM 1476 N N . TYR A 1 183 ? -9.629 -6.292 19.925 1.00 96.38 183 TYR A N 1
ATOM 1477 C CA . TYR A 1 183 ? -8.611 -5.978 18.919 1.00 96.38 183 TYR A CA 1
ATOM 1478 C C . TYR A 1 183 ? -8.512 -4.479 18.680 1.00 96.38 183 TYR A C 1
ATOM 1480 O O . TYR A 1 183 ? -7.447 -3.910 18.836 1.00 96.38 183 TYR A O 1
ATOM 1488 N N . ALA A 1 184 ? -9.643 -3.824 18.424 1.00 94.94 184 ALA A N 1
ATOM 1489 C CA . ALA A 1 184 ? -9.702 -2.383 18.197 1.00 94.94 184 ALA A CA 1
ATOM 1490 C C . ALA A 1 184 ? -9.217 -1.542 19.393 1.00 94.94 184 ALA A C 1
ATOM 1492 O O . ALA A 1 184 ? -8.937 -0.363 19.231 1.00 94.94 184 ALA A O 1
ATOM 1493 N N . SER A 1 185 ? -9.169 -2.114 20.600 1.00 93.06 185 SER A N 1
ATOM 1494 C CA . SER A 1 185 ? -8.687 -1.435 21.804 1.00 93.06 185 SER A CA 1
ATOM 1495 C C . SER A 1 185 ? -7.267 -1.842 22.214 1.00 93.06 185 SER A C 1
ATOM 1497 O O . SER A 1 185 ? -6.909 -1.587 23.360 1.00 93.06 185 SER A O 1
ATOM 1499 N N . GLY A 1 186 ? -6.530 -2.591 21.386 1.00 91.81 186 GLY A N 1
ATOM 1500 C CA . GLY A 1 186 ? -5.183 -3.084 21.712 1.00 91.81 186 GLY A CA 1
ATOM 1501 C C . GLY A 1 186 ? -5.109 -4.124 22.843 1.00 91.81 186 GLY A C 1
ATOM 1502 O O . GLY A 1 186 ? -4.031 -4.536 23.252 1.00 91.81 186 GLY A O 1
ATOM 1503 N N . VAL A 1 187 ? -6.246 -4.605 23.367 1.00 93.56 187 VAL A N 1
ATOM 1504 C CA . VAL A 1 187 ? -6.268 -5.576 24.485 1.00 93.56 187 VAL A CA 1
ATOM 1505 C C . VAL A 1 187 ? -5.824 -6.967 24.026 1.00 93.56 187 VAL A C 1
ATOM 1507 O O . VAL A 1 187 ? -5.331 -7.767 24.824 1.00 93.56 187 VAL A O 1
ATOM 1510 N N . LYS A 1 188 ? -6.042 -7.290 22.750 1.00 93.88 188 LYS A N 1
ATOM 1511 C CA . LYS A 1 188 ? -5.562 -8.517 22.114 1.00 93.88 188 LYS A CA 1
ATOM 1512 C C . LYS A 1 188 ? -5.136 -8.229 20.687 1.00 93.88 188 LYS A C 1
ATOM 1514 O O . LYS A 1 188 ? -5.787 -7.444 20.014 1.00 93.88 188 LYS A O 1
ATOM 1519 N N . ASN A 1 189 ? -4.163 -8.990 20.203 1.00 92.44 189 ASN A N 1
ATOM 1520 C CA . ASN A 1 189 ? -3.781 -8.955 18.799 1.00 92.44 189 ASN A CA 1
ATOM 1521 C C . ASN A 1 189 ? -4.525 -10.054 18.023 1.00 92.44 189 ASN A C 1
ATOM 1523 O O . ASN A 1 189 ? -4.640 -11.182 18.526 1.00 92.44 189 ASN A O 1
ATOM 1527 N N . PRO A 1 190 ? -5.070 -9.749 16.835 1.00 94.62 190 PRO A N 1
ATOM 1528 C CA . PRO A 1 190 ? -5.648 -10.759 15.957 1.00 94.62 190 PRO A CA 1
ATOM 1529 C C . PRO A 1 190 ? -4.562 -11.711 15.441 1.00 94.62 190 PRO A C 1
ATOM 1531 O O . PRO A 1 190 ? -3.405 -11.330 15.289 1.00 94.62 190 PRO A O 1
ATOM 1534 N N . SER A 1 191 ? -4.943 -12.948 15.114 1.00 96.19 191 SER A N 1
ATOM 1535 C CA . SER A 1 191 ? -4.110 -13.773 14.231 1.00 96.19 191 SER A CA 1
ATOM 1536 C C . SER A 1 191 ? -4.160 -13.229 12.801 1.00 96.19 191 SER A C 1
ATOM 1538 O O . SER A 1 191 ? -5.128 -12.561 12.437 1.00 96.19 191 SER A O 1
ATOM 1540 N N . GLU A 1 192 ? -3.202 -13.607 11.957 1.00 94.81 192 GLU A N 1
ATOM 1541 C CA . GLU A 1 192 ? -3.178 -13.228 10.535 1.00 94.81 192 GLU A CA 1
ATOM 1542 C C . GLU A 1 192 ? -4.508 -13.549 9.819 1.00 94.81 192 GLU A C 1
ATOM 1544 O O . GLU A 1 192 ? -5.128 -12.674 9.220 1.00 94.81 192 GLU A O 1
ATOM 1549 N N . ASP A 1 193 ? -5.044 -14.762 10.003 1.00 96.75 193 ASP A N 1
ATOM 1550 C CA . ASP A 1 193 ? -6.352 -15.163 9.454 1.00 96.75 193 ASP A CA 1
ATOM 1551 C C . ASP A 1 193 ? -7.516 -14.261 9.893 1.00 96.75 193 ASP A C 1
ATOM 1553 O O . ASP A 1 193 ? -8.523 -14.128 9.193 1.00 96.75 193 ASP A O 1
ATOM 1557 N N . GLN A 1 194 ? -7.439 -13.688 11.094 1.00 97.50 194 GLN A N 1
ATOM 1558 C CA . GLN A 1 194 ? -8.472 -12.792 11.601 1.00 97.50 194 GLN A CA 1
ATOM 1559 C C . GLN A 1 194 ? -8.273 -11.370 11.091 1.00 97.50 194 GLN A C 1
ATOM 1561 O O . GLN A 1 194 ? -9.273 -10.739 10.754 1.00 97.50 194 GLN A O 1
ATOM 1566 N N . ALA A 1 195 ? -7.028 -10.901 10.986 1.00 96.75 195 ALA A N 1
ATOM 1567 C CA . ALA A 1 195 ? -6.699 -9.638 10.333 1.00 96.75 195 ALA A CA 1
ATOM 1568 C C . ALA A 1 195 ? -7.207 -9.639 8.881 1.00 96.75 195 ALA A C 1
ATOM 1570 O O . ALA A 1 195 ? -8.000 -8.772 8.522 1.00 96.75 195 ALA A O 1
ATOM 1571 N N . LYS A 1 196 ? -6.933 -10.704 8.115 1.00 97.12 196 LYS A N 1
ATOM 1572 C CA . LYS A 1 196 ? -7.430 -10.889 6.737 1.00 97.12 196 LYS A CA 1
ATOM 1573 C C . LYS A 1 196 ? -8.959 -10.869 6.626 1.00 97.12 196 LYS A C 1
ATOM 1575 O O . LYS A 1 196 ? -9.515 -10.348 5.663 1.00 97.12 196 LYS A O 1
ATOM 1580 N N . LYS A 1 197 ? -9.686 -11.401 7.617 1.00 98.19 197 LYS A N 1
ATOM 1581 C CA . LYS A 1 197 ? -11.162 -11.304 7.651 1.00 98.19 197 LYS A CA 1
ATOM 1582 C C . LYS A 1 197 ? -11.652 -9.878 7.879 1.00 98.19 197 LYS A C 1
ATOM 1584 O O . LYS A 1 197 ? -12.678 -9.496 7.320 1.00 98.19 197 LYS A O 1
ATOM 1589 N N . ILE A 1 198 ? -10.956 -9.119 8.724 1.00 98.12 198 ILE A N 1
ATOM 1590 C CA . ILE A 1 198 ? -11.270 -7.711 8.994 1.00 98.12 198 ILE A CA 1
ATOM 1591 C C . ILE A 1 198 ? -10.992 -6.885 7.738 1.00 98.12 198 ILE A C 1
ATOM 1593 O O . ILE A 1 198 ? -11.873 -6.152 7.299 1.00 98.12 198 ILE A O 1
ATOM 1597 N N . GLU A 1 199 ? -9.827 -7.077 7.123 1.00 97.94 199 GLU A N 1
ATOM 1598 C CA . GLU A 1 199 ? -9.430 -6.453 5.860 1.00 97.94 199 GLU A CA 1
ATOM 1599 C C . GLU A 1 199 ? -10.467 -6.716 4.757 1.00 97.94 199 GLU A C 1
ATOM 1601 O O . GLU A 1 199 ? -11.029 -5.778 4.192 1.00 97.94 199 GLU A O 1
ATOM 1606 N N . ALA A 1 200 ? -10.829 -7.983 4.523 1.00 98.06 200 ALA A N 1
ATOM 1607 C CA . ALA A 1 200 ? -11.835 -8.350 3.527 1.00 98.06 200 ALA A CA 1
ATOM 1608 C C . ALA A 1 200 ? -13.198 -7.680 3.783 1.00 98.06 200 ALA A C 1
ATOM 1610 O O . ALA A 1 200 ? -13.862 -7.245 2.840 1.00 98.06 200 ALA A O 1
ATOM 1611 N N . ALA A 1 201 ? -13.615 -7.564 5.049 1.00 98.19 201 ALA A N 1
ATOM 1612 C CA . ALA A 1 201 ? -14.858 -6.891 5.422 1.00 98.19 201 ALA A CA 1
ATOM 1613 C C . ALA A 1 201 ? -14.815 -5.374 5.175 1.00 98.19 201 ALA A C 1
ATOM 1615 O O . ALA A 1 201 ? -15.813 -4.794 4.738 1.00 98.19 201 ALA A O 1
ATOM 1616 N N . VAL A 1 202 ? -13.675 -4.729 5.435 1.00 98.00 202 VAL A N 1
ATOM 1617 C CA . VAL A 1 202 ? -13.464 -3.302 5.147 1.00 98.00 202 VAL A CA 1
ATOM 1618 C C . VAL A 1 202 ? -13.427 -3.059 3.636 1.00 98.00 202 VAL A C 1
ATOM 1620 O O . VAL A 1 202 ? -14.112 -2.156 3.153 1.00 98.00 202 VAL A O 1
ATOM 1623 N N . HIS A 1 203 ? -12.729 -3.902 2.872 1.00 97.44 203 HIS A N 1
ATOM 1624 C CA . HIS A 1 203 ? -12.697 -3.829 1.409 1.00 97.44 203 HIS A CA 1
ATOM 1625 C C . HIS A 1 203 ? -14.079 -4.044 0.774 1.00 97.44 203 HIS A C 1
ATOM 1627 O O . HIS A 1 203 ? -14.444 -3.309 -0.147 1.00 97.44 203 HIS A O 1
ATOM 1633 N N . ASP A 1 204 ? -14.880 -4.997 1.263 1.00 96.88 204 ASP A N 1
ATOM 1634 C CA . ASP A 1 204 ? -16.270 -5.172 0.809 1.00 96.88 204 ASP A CA 1
ATOM 1635 C C . ASP A 1 204 ? -17.112 -3.916 1.072 1.00 96.88 204 ASP A C 1
ATOM 1637 O O . ASP A 1 204 ? -17.809 -3.424 0.177 1.00 96.88 204 ASP A O 1
ATOM 1641 N N . LEU A 1 205 ? -17.005 -3.346 2.278 1.00 97.06 205 LEU A N 1
ATOM 1642 C CA . LEU A 1 205 ? -17.694 -2.105 2.618 1.00 97.06 205 LEU A CA 1
ATOM 1643 C C . LEU A 1 205 ? -17.276 -0.959 1.684 1.00 97.06 205 LEU A C 1
ATOM 1645 O O . LEU A 1 205 ? -18.147 -0.272 1.152 1.00 97.06 205 LEU A O 1
ATOM 1649 N N . GLY A 1 206 ? -15.975 -0.786 1.437 1.00 96.75 206 GLY A N 1
ATOM 1650 C CA . GLY A 1 206 ? -15.449 0.224 0.515 1.00 96.75 206 GLY A CA 1
ATOM 1651 C C . GLY A 1 206 ? -16.006 0.074 -0.903 1.00 96.75 206 GLY A C 1
ATOM 1652 O O . GLY A 1 206 ? -16.545 1.031 -1.462 1.00 96.75 206 GLY A O 1
ATOM 1653 N N . LYS A 1 207 ? -15.987 -1.147 -1.456 1.00 97.00 207 LYS A N 1
ATOM 1654 C CA . LYS A 1 207 ? -16.554 -1.447 -2.786 1.00 97.00 207 LYS A CA 1
ATOM 1655 C C . LYS A 1 207 ? -18.037 -1.094 -2.876 1.00 97.00 207 LYS A C 1
ATOM 1657 O O . LYS A 1 207 ? -18.477 -0.548 -3.886 1.00 97.00 207 LYS A O 1
ATOM 1662 N N . ARG A 1 208 ? -18.811 -1.370 -1.823 1.00 95.75 208 ARG A N 1
ATOM 1663 C CA . ARG A 1 208 ? -20.241 -1.025 -1.760 1.00 95.75 208 ARG A CA 1
ATOM 1664 C C . ARG A 1 208 ? -20.468 0.482 -1.686 1.00 95.75 208 ARG A C 1
ATOM 1666 O O . ARG A 1 208 ? -21.397 0.973 -2.320 1.00 95.75 208 ARG A O 1
ATOM 1673 N N . LEU A 1 209 ? -19.636 1.212 -0.941 1.00 96.25 209 LEU A N 1
ATOM 1674 C CA . LEU A 1 209 ? -19.728 2.672 -0.832 1.00 96.25 209 LEU A CA 1
ATOM 1675 C C . LEU A 1 209 ? -19.448 3.369 -2.170 1.00 96.25 209 LEU A C 1
ATOM 1677 O O . LEU A 1 209 ? -20.156 4.312 -2.511 1.00 96.25 209 LEU A O 1
ATOM 1681 N N . LEU A 1 210 ? -18.498 2.864 -2.964 1.00 96.94 210 LEU A N 1
ATOM 1682 C CA . LEU A 1 210 ? -18.191 3.394 -4.302 1.00 96.94 210 LEU A CA 1
ATOM 1683 C C . LEU A 1 210 ? -19.354 3.273 -5.302 1.00 96.94 210 LEU A C 1
ATOM 1685 O O . LEU A 1 210 ? -19.393 3.995 -6.292 1.00 96.94 210 LEU A O 1
ATOM 1689 N N . GLN A 1 211 ? -20.309 2.374 -5.054 1.00 96.81 211 GLN A N 1
ATOM 1690 C CA . GLN A 1 211 ? -21.474 2.158 -5.920 1.00 96.81 211 GLN A CA 1
ATOM 1691 C C . GLN A 1 211 ? -22.673 3.049 -5.555 1.00 96.81 211 GLN A C 1
ATOM 1693 O O . GLN A 1 211 ? -23.710 2.991 -6.218 1.00 96.81 211 GLN A O 1
ATOM 1698 N N . VAL A 1 212 ? -22.576 3.846 -4.487 1.00 96.44 212 VAL A N 1
ATOM 1699 C CA . VAL A 1 212 ? -23.693 4.660 -3.998 1.00 96.44 212 VAL A CA 1
ATOM 1700 C C . VAL A 1 212 ? -23.901 5.889 -4.883 1.00 96.44 212 VAL A C 1
ATOM 1702 O O . VAL A 1 212 ? -22.994 6.685 -5.101 1.00 96.44 212 VAL A O 1
ATOM 1705 N N . THR A 1 213 ? -25.146 6.104 -5.307 1.00 94.81 213 THR A N 1
ATOM 1706 C CA . THR A 1 213 ? -25.623 7.374 -5.870 1.00 94.81 213 THR A CA 1
ATOM 1707 C C . THR A 1 213 ? -26.687 7.961 -4.952 1.00 94.81 213 THR A C 1
ATOM 1709 O O . THR A 1 213 ? -27.580 7.235 -4.511 1.00 94.81 213 THR A O 1
ATOM 1712 N N . VAL A 1 214 ? -26.628 9.264 -4.682 1.00 93.38 214 VAL A N 1
ATOM 1713 C CA . VAL A 1 214 ? -27.635 9.964 -3.869 1.00 93.38 214 VAL A CA 1
ATOM 1714 C C . VAL A 1 214 ? -28.572 1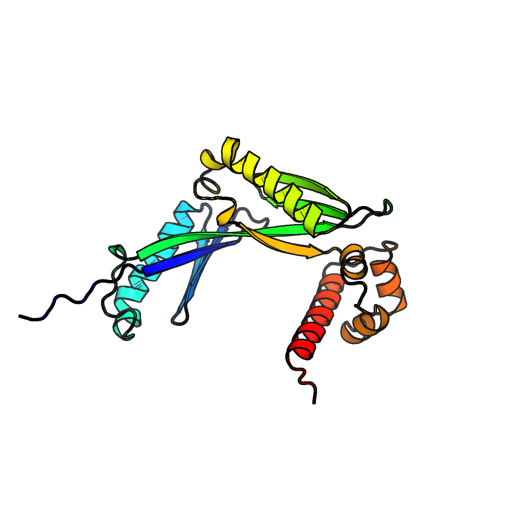0.743 -4.793 1.00 93.38 214 VAL A C 1
ATOM 1716 O O . VAL A 1 214 ? -28.111 11.348 -5.759 1.00 93.38 214 VAL A O 1
ATOM 1719 N N . ALA A 1 215 ? -29.876 10.668 -4.515 1.00 84.50 215 ALA A N 1
ATOM 1720 C CA . ALA A 1 215 ? -30.942 11.318 -5.282 1.00 84.50 215 ALA A CA 1
ATOM 1721 C C . ALA A 1 215 ? -31.201 12.762 -4.833 1.00 84.50 215 ALA A C 1
ATOM 1723 O O . ALA A 1 215 ? -31.048 13.035 -3.619 1.00 84.50 215 ALA A O 1
#

Secondary structure (DSSP, 8-state):
-PPPP--PPEEEEEEEEE-TTS-EEEEEE-SS-EEEEEESSHHHHHHHHHHHHHHHHHTGGGGSTTTTT--GGGEEEEEEEEEEEEEEE-TTS-EEEEEE-SS-EEEEEESSHHHHHHHHHHHHHHHHHHTGGGSTTTTT--GGGEEEEEEE-HHHHHHHTTTS-HHHHHHHTT--HHHHHHHHTTSSPPPHHHHHHHHHHHHHHHHHHHT----